Protein AF-A0A4S4KG76-F1 (afdb_monomer_lite)

Foldseek 3Di:
DDDDDPDDQPPVVVVQVVVCVVPVDDDDPPDDDPPVVVVPDDDDDDDDDDLCPDPPPDPSNPPPPPDDDDDDDDDDDDDDDDDDDDDDDDDDDDDDPDDDDPDDDDPPVLPPADAWDKAWDDDDPKIKIKTAALPDAPVQVVVWDWDDDQAWTWIDRPPHHTHIQGLVDDPVVNCVVQVDPDPPRRSNVVSPDGGHPPPPKDWDQPRVRRMIIIID

Organism: NCBI:txid98765

Structure (mmCIF, N/CA/C/O backbone):
data_AF-A0A4S4KG76-F1
#
_entry.id   AF-A0A4S4KG76-F1
#
loop_
_atom_site.group_PDB
_atom_site.id
_atom_site.type_symbol
_atom_site.label_atom_id
_atom_site.label_alt_id
_atom_site.label_comp_id
_atom_site.label_asym_id
_atom_site.label_entity_id
_atom_site.label_seq_id
_atom_site.pdbx_PDB_ins_code
_atom_site.Cartn_x
_atom_site.Cartn_y
_atom_site.Cartn_z
_atom_site.occupancy
_atom_site.B_iso_or_equiv
_atom_site.auth_seq_id
_atom_site.auth_comp_id
_atom_site.auth_asym_id
_atom_site.auth_atom_id
_atom_site.pdbx_PDB_model_num
ATOM 1 N N . MET A 1 1 ? 4.289 -66.398 12.075 1.00 34.94 1 MET A N 1
ATOM 2 C CA . MET A 1 1 ? 5.160 -65.377 12.697 1.00 34.94 1 MET A CA 1
ATOM 3 C C . MET A 1 1 ? 4.992 -64.076 11.922 1.00 34.94 1 MET A C 1
ATOM 5 O O . MET A 1 1 ? 5.292 -64.052 10.739 1.00 34.94 1 MET A O 1
ATOM 9 N N . LYS A 1 2 ? 4.430 -63.040 12.554 1.00 46.69 2 LYS A N 1
ATOM 10 C CA . LYS A 1 2 ? 4.456 -61.639 12.091 1.00 46.69 2 LYS A CA 1
ATOM 11 C C . LYS A 1 2 ? 5.395 -60.880 13.027 1.00 46.69 2 LYS A C 1
ATOM 13 O O . LYS A 1 2 ? 5.388 -61.197 14.218 1.00 46.69 2 LYS A O 1
ATOM 18 N N . PRO A 1 3 ? 6.114 -59.863 12.532 1.00 47.62 3 PRO A N 1
ATOM 19 C CA . PRO A 1 3 ? 6.040 -58.605 13.274 1.00 47.62 3 PRO A CA 1
ATOM 20 C C . PRO A 1 3 ? 6.079 -57.317 12.428 1.00 47.62 3 PRO A C 1
ATOM 22 O O . PRO A 1 3 ? 6.671 -57.256 11.357 1.00 47.62 3 PRO A O 1
ATOM 25 N N . ALA A 1 4 ? 5.482 -56.285 13.039 1.00 45.00 4 ALA A N 1
ATOM 26 C CA . ALA A 1 4 ? 5.803 -54.856 12.966 1.00 45.00 4 ALA A CA 1
ATOM 27 C C . ALA A 1 4 ? 5.463 -54.056 11.690 1.00 45.00 4 ALA A C 1
ATOM 29 O O . ALA A 1 4 ? 6.335 -53.637 10.938 1.00 45.00 4 ALA A O 1
ATOM 30 N N . SER A 1 5 ? 4.188 -53.687 11.554 1.00 48.91 5 SER A N 1
ATOM 31 C CA . SER A 1 5 ? 3.758 -52.519 10.767 1.00 48.91 5 SER A CA 1
ATOM 32 C C . SER A 1 5 ? 2.782 -51.658 11.578 1.00 48.91 5 SER A C 1
ATOM 34 O O . SER A 1 5 ? 1.629 -51.505 11.192 1.00 48.91 5 SER A O 1
ATOM 36 N N . CYS A 1 6 ? 3.195 -51.166 12.751 1.00 48.66 6 CYS A N 1
ATOM 37 C CA . CYS A 1 6 ? 2.291 -50.440 13.656 1.00 48.66 6 CYS A CA 1
ATOM 38 C C . CYS A 1 6 ? 2.968 -49.283 14.416 1.00 48.66 6 CYS A C 1
ATOM 40 O O . CYS A 1 6 ? 2.938 -49.319 15.635 1.00 48.66 6 CYS A O 1
ATOM 42 N N . LEU A 1 7 ? 3.585 -48.276 13.776 1.00 51.59 7 LEU A N 1
ATOM 43 C CA . LEU A 1 7 ? 3.999 -47.054 14.512 1.00 51.59 7 LEU A CA 1
ATOM 44 C C . LEU A 1 7 ? 3.943 -45.721 13.729 1.00 51.59 7 LEU A C 1
ATOM 46 O O . LEU A 1 7 ? 4.238 -44.685 14.313 1.00 51.59 7 LEU A O 1
ATOM 50 N N . SER A 1 8 ? 3.533 -45.671 12.455 1.00 54.75 8 SER A N 1
ATOM 51 C CA . SER A 1 8 ? 3.563 -44.412 11.678 1.00 54.75 8 SER A CA 1
ATOM 52 C C . SER A 1 8 ? 2.315 -43.523 11.785 1.00 54.75 8 SER A C 1
ATOM 54 O O . SER A 1 8 ? 2.342 -42.407 11.279 1.00 54.75 8 SER A O 1
ATOM 56 N N . ASN A 1 9 ? 1.228 -43.979 12.420 1.00 56.28 9 ASN A N 1
ATOM 57 C CA . ASN A 1 9 ? -0.077 -43.297 12.330 1.00 56.28 9 ASN A CA 1
ATOM 58 C C . ASN A 1 9 ? -0.498 -42.539 13.602 1.00 56.28 9 ASN A C 1
ATOM 60 O O . ASN A 1 9 ? -1.522 -41.863 13.609 1.00 56.28 9 ASN A O 1
ATOM 64 N N . THR A 1 10 ? 0.290 -42.591 14.677 1.00 65.81 10 THR A N 1
ATOM 65 C CA . THR A 1 10 ? -0.160 -42.126 16.000 1.00 65.81 10 THR A CA 1
ATOM 66 C C . THR A 1 10 ? -0.190 -40.602 16.148 1.00 65.81 10 THR A C 1
ATOM 68 O O . THR A 1 10 ? -1.050 -40.075 16.850 1.00 65.81 10 THR A O 1
ATOM 71 N N . PHE A 1 11 ? 0.709 -39.864 15.487 1.00 72.88 11 PHE A N 1
ATOM 72 C CA . PHE A 1 11 ? 0.806 -38.409 15.673 1.00 72.88 11 PHE A CA 1
ATOM 73 C C . PHE A 1 11 ? -0.356 -37.642 15.023 1.00 72.88 11 PHE 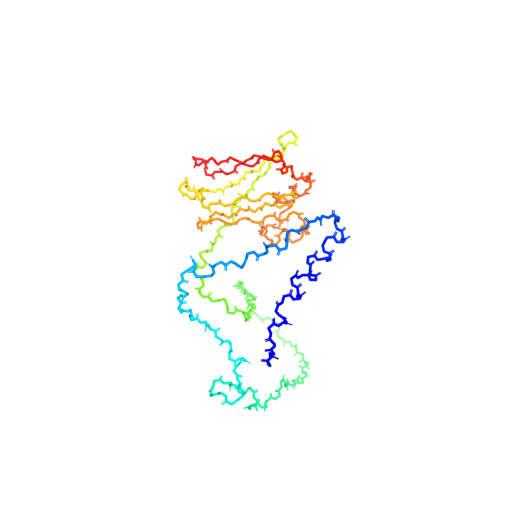A C 1
ATOM 75 O O . PHE A 1 11 ? -0.957 -36.779 15.663 1.00 72.88 11 PHE A O 1
ATOM 82 N N . SER A 1 12 ? -0.710 -37.973 13.777 1.00 76.94 12 SER A N 1
ATOM 83 C CA . SER A 1 12 ? -1.845 -37.360 13.074 1.00 76.94 12 SER A CA 1
ATOM 84 C C . SER A 1 12 ? -3.175 -37.668 13.761 1.00 76.94 12 SER A C 1
ATOM 86 O O . SER A 1 12 ? -4.030 -36.793 13.872 1.00 76.94 12 SER A O 1
ATOM 88 N N . GLU A 1 13 ? -3.335 -38.890 14.272 1.00 82.12 13 GLU A N 1
ATOM 89 C CA . GLU A 1 13 ? -4.540 -39.318 14.986 1.00 82.12 13 GLU A CA 1
ATOM 90 C C . GLU A 1 13 ? -4.712 -38.590 16.327 1.00 82.12 13 GLU A C 1
ATOM 92 O O . GLU A 1 13 ? -5.800 -38.085 16.611 1.00 82.12 13 GLU A O 1
ATOM 97 N N . LEU A 1 14 ? -3.638 -38.461 17.117 1.00 83.19 14 LEU A N 1
ATOM 98 C CA . LEU A 1 14 ? -3.669 -37.743 18.396 1.00 83.19 14 LEU A CA 1
ATOM 99 C C . LEU A 1 14 ? -3.934 -36.240 18.202 1.00 83.19 14 LEU A C 1
ATOM 101 O O . LEU A 1 14 ? -4.633 -35.618 19.003 1.00 83.19 14 LEU A O 1
ATOM 105 N N . GLY A 1 15 ? -3.385 -35.657 17.131 1.00 82.31 15 GLY A N 1
ATOM 106 C CA . GLY A 1 15 ? -3.624 -34.264 16.758 1.00 82.31 15 GLY A CA 1
ATOM 107 C C . GLY A 1 15 ? -5.090 -34.001 16.416 1.00 82.31 15 GLY A C 1
ATOM 108 O O . GLY A 1 15 ? -5.691 -33.089 16.982 1.00 82.31 15 GLY A O 1
ATOM 109 N N . LEU A 1 16 ? -5.686 -34.836 15.557 1.00 85.44 16 LEU A N 1
ATOM 110 C CA . LEU A 1 16 ? -7.107 -34.738 15.211 1.00 85.44 16 LEU A CA 1
ATOM 111 C C . LEU A 1 16 ? -7.991 -34.880 16.453 1.00 85.44 16 LEU A C 1
ATOM 113 O O . LEU A 1 16 ? -8.848 -34.035 16.682 1.00 85.44 16 LEU A O 1
ATOM 117 N N . GLN A 1 17 ? -7.726 -35.872 17.307 1.00 86.12 17 GLN A N 1
ATOM 118 C CA . GLN A 1 17 ? -8.509 -36.102 18.523 1.00 86.12 17 GLN A CA 1
ATOM 119 C C . GLN A 1 17 ? -8.508 -34.894 19.478 1.00 86.12 17 GLN A C 1
ATOM 121 O O . GLN A 1 17 ? -9.532 -34.595 20.093 1.00 86.12 17 GLN A O 1
ATOM 126 N N . ARG A 1 18 ? -7.385 -34.170 19.599 1.00 88.06 18 ARG A N 1
ATOM 127 C CA . ARG A 1 18 ? -7.327 -32.936 20.405 1.00 88.06 18 ARG A CA 1
ATOM 128 C C . ARG A 1 18 ? -8.203 -31.827 19.825 1.00 88.06 18 ARG A C 1
ATOM 130 O O . ARG A 1 18 ? -8.899 -31.163 20.586 1.00 88.06 18 ARG A O 1
ATOM 137 N N . ILE A 1 19 ? -8.190 -31.649 18.506 1.00 86.62 19 ILE A N 1
ATOM 138 C CA . ILE A 1 19 ? -8.998 -30.625 17.828 1.00 86.62 19 ILE A CA 1
ATOM 139 C C . ILE A 1 19 ? -10.491 -30.955 17.961 1.00 86.62 19 ILE A C 1
ATOM 141 O O . ILE A 1 19 ? -11.279 -30.077 18.307 1.00 86.62 19 ILE A O 1
ATOM 145 N N . GLU A 1 20 ? -10.879 -32.218 17.767 1.00 89.69 20 GLU A N 1
ATOM 146 C CA . GLU A 1 20 ? -12.269 -32.664 17.942 1.00 89.69 20 GLU A CA 1
ATOM 147 C C . GLU A 1 20 ? -12.771 -32.372 19.367 1.00 89.69 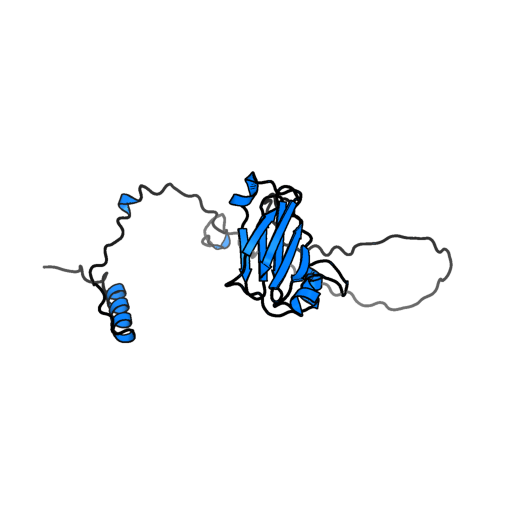20 GLU A C 1
ATOM 149 O O . GLU A 1 20 ? -13.862 -31.832 19.543 1.00 89.69 20 GLU A O 1
ATOM 154 N N . ALA A 1 21 ? -11.947 -32.650 20.385 1.00 87.00 21 ALA A N 1
ATOM 155 C CA . ALA A 1 21 ? -12.287 -32.393 21.784 1.00 87.00 21 ALA A CA 1
ATOM 156 C C . ALA A 1 21 ? -12.397 -30.895 22.125 1.00 87.00 21 ALA A C 1
ATOM 158 O O . ALA A 1 21 ? -13.235 -30.516 22.938 1.00 87.00 21 ALA A O 1
ATOM 159 N N . GLN A 1 22 ? -11.562 -30.040 21.525 1.00 90.25 22 GLN A N 1
ATOM 160 C CA . GLN A 1 22 ? -11.574 -28.597 21.794 1.00 90.25 22 GLN A CA 1
ATOM 161 C C . GLN A 1 22 ? -12.722 -27.868 21.093 1.00 90.25 22 GLN A C 1
ATOM 163 O O . GLN A 1 22 ? -13.300 -26.949 21.667 1.00 90.25 22 GLN A O 1
ATOM 168 N N . TYR A 1 23 ? -13.048 -28.267 19.862 1.00 89.69 23 TYR A N 1
ATOM 169 C CA . TYR A 1 23 ? -13.969 -27.521 19.001 1.00 89.69 23 TYR A CA 1
ATOM 170 C C . TYR A 1 23 ? -15.306 -28.233 18.766 1.00 89.69 23 TYR A C 1
ATOM 172 O O . TYR A 1 23 ? -16.164 -27.687 18.080 1.00 89.69 23 TYR A O 1
ATOM 180 N N . SER A 1 24 ? -15.512 -29.428 19.340 1.00 85.75 24 SER A N 1
ATOM 181 C CA . SER A 1 24 ? -16.728 -30.245 19.163 1.00 85.75 24 SER A CA 1
ATOM 182 C C . SER A 1 24 ? -17.083 -30.506 17.690 1.00 85.75 24 SER A C 1
ATOM 184 O O . SER A 1 24 ? -18.247 -30.673 17.331 1.00 85.75 24 SER A O 1
ATOM 186 N N . LEU A 1 25 ? -16.066 -30.531 16.826 1.00 84.81 25 LEU A N 1
ATOM 187 C CA . LEU A 1 25 ? -16.172 -30.821 15.398 1.00 84.81 25 LEU A CA 1
ATOM 188 C C . LEU A 1 25 ? -15.738 -32.266 15.161 1.00 84.81 25 LEU A C 1
ATOM 190 O O . LEU A 1 25 ? -14.734 -32.690 15.720 1.00 84.81 25 LEU A O 1
ATOM 194 N N . LEU A 1 26 ? -16.460 -33.013 14.325 1.00 84.50 26 LEU A N 1
ATOM 195 C CA . LEU A 1 26 ? -16.085 -34.377 13.942 1.00 84.50 26 LEU A CA 1
ATOM 196 C C . LEU A 1 26 ? -15.271 -34.318 12.646 1.00 84.50 26 LEU A C 1
ATOM 198 O O . LEU A 1 26 ? -15.785 -33.897 11.608 1.00 84.50 26 LEU A O 1
ATOM 202 N N . LEU A 1 27 ? -13.994 -34.699 12.707 1.00 82.50 27 LEU A N 1
ATOM 203 C CA . LEU A 1 27 ? -13.067 -34.586 11.585 1.00 82.50 27 LEU A CA 1
ATOM 204 C C . LEU A 1 27 ? -12.947 -35.919 10.840 1.00 82.50 27 LEU A C 1
ATOM 206 O O . LEU A 1 27 ? -12.959 -37.007 11.417 1.00 82.50 27 LEU A O 1
ATOM 210 N N . SER A 1 28 ? -12.811 -35.841 9.515 1.00 80.62 28 SER A N 1
ATOM 211 C CA . SER A 1 28 ? -12.576 -37.030 8.696 1.00 80.62 28 SER A CA 1
ATOM 212 C C . SER A 1 28 ? -11.198 -37.619 8.994 1.00 80.62 28 SER A C 1
ATOM 214 O O . SER A 1 28 ? -10.183 -36.925 8.936 1.00 80.62 28 SER A O 1
ATOM 216 N N . ARG A 1 29 ? -11.155 -38.930 9.253 1.00 77.56 29 ARG A N 1
ATOM 217 C CA . ARG A 1 29 ? -9.907 -39.688 9.453 1.00 77.56 29 ARG A CA 1
ATOM 218 C C . ARG A 1 29 ? -9.270 -40.142 8.137 1.00 77.56 29 ARG A C 1
ATOM 220 O O . ARG A 1 29 ? -8.206 -40.753 8.143 1.00 77.56 29 ARG A O 1
ATOM 227 N N . GLN A 1 30 ? -9.900 -39.840 7.002 1.00 77.00 30 GLN A N 1
ATOM 228 C CA . GLN A 1 30 ? -9.378 -40.159 5.679 1.00 77.00 30 GLN A CA 1
ATOM 229 C C . GLN A 1 30 ? -8.435 -39.045 5.207 1.00 77.00 30 GLN A C 1
ATOM 231 O O . GLN A 1 30 ? -8.775 -38.227 4.354 1.00 77.00 30 GLN A O 1
ATOM 236 N N . LEU A 1 31 ? -7.234 -39.005 5.788 1.00 71.62 31 LEU A N 1
ATOM 237 C CA . LEU A 1 31 ? -6.165 -38.125 5.328 1.00 71.62 31 LEU A CA 1
ATOM 238 C C . LEU A 1 31 ? -5.518 -38.744 4.086 1.00 71.62 31 LEU A C 1
ATOM 240 O O . LEU A 1 31 ? -4.774 -39.720 4.175 1.00 71.62 31 LEU A O 1
ATOM 244 N N . GLY A 1 32 ? -5.811 -38.190 2.911 1.00 75.25 32 GLY A N 1
ATOM 245 C CA . GLY A 1 32 ? -5.061 -38.526 1.706 1.00 75.25 32 GLY A CA 1
ATOM 246 C C . GLY A 1 32 ? -3.624 -38.037 1.856 1.00 75.25 32 GLY A C 1
ATOM 247 O O . GLY A 1 32 ? -3.398 -36.848 2.082 1.00 75.25 32 GLY A O 1
ATOM 248 N N . THR A 1 33 ? -2.639 -38.926 1.723 1.00 73.69 33 THR A N 1
ATOM 249 C CA . THR A 1 33 ? -1.262 -38.472 1.536 1.00 73.69 33 THR A CA 1
ATOM 250 C C . THR A 1 33 ? -1.199 -37.746 0.191 1.00 73.69 33 THR A C 1
ATOM 252 O O . THR A 1 33 ? -1.655 -38.290 -0.822 1.00 73.69 33 THR A O 1
ATOM 255 N N . PRO A 1 34 ? -0.699 -36.499 0.139 1.00 66.19 34 PRO A N 1
ATOM 256 C CA . PRO A 1 34 ? -0.578 -35.800 -1.127 1.00 66.19 34 PRO A CA 1
ATOM 257 C C . PRO A 1 34 ? 0.298 -36.637 -2.059 1.00 66.19 34 PRO A C 1
ATOM 259 O O . PRO A 1 34 ? 1.390 -37.067 -1.683 1.00 66.19 34 PRO A O 1
ATOM 262 N N . ASN A 1 35 ? -0.202 -36.888 -3.270 1.00 71.88 35 ASN A N 1
ATOM 263 C CA . ASN A 1 35 ? 0.496 -37.665 -4.283 1.00 71.88 35 ASN A CA 1
ATOM 264 C C . ASN A 1 35 ? 1.749 -36.900 -4.734 1.00 71.88 35 ASN A C 1
ATOM 266 O O . ASN A 1 35 ? 1.724 -36.122 -5.685 1.00 71.88 35 ASN A O 1
ATOM 270 N N . ILE A 1 36 ? 2.863 -37.099 -4.032 1.00 66.81 36 ILE A N 1
ATOM 271 C CA . ILE A 1 36 ? 4.135 -36.452 -4.363 1.00 66.81 36 ILE A CA 1
ATOM 272 C C . ILE A 1 36 ? 4.652 -36.905 -5.736 1.00 66.81 36 ILE A C 1
ATOM 274 O O . ILE A 1 36 ? 5.406 -36.186 -6.385 1.00 66.81 36 ILE A O 1
ATOM 278 N N . THR A 1 37 ? 4.182 -38.052 -6.236 1.00 65.38 37 THR A N 1
ATOM 279 C CA . THR A 1 37 ? 4.484 -38.559 -7.577 1.00 65.38 37 THR A CA 1
ATOM 280 C C . THR A 1 37 ? 3.830 -37.710 -8.673 1.00 65.38 37 THR A C 1
ATOM 282 O O . THR A 1 37 ? 4.419 -37.545 -9.739 1.00 65.38 37 THR A O 1
ATOM 285 N N . SER A 1 38 ? 2.672 -37.084 -8.415 1.00 72.31 38 SER A N 1
ATOM 286 C CA . SER A 1 38 ? 2.024 -36.170 -9.372 1.00 72.31 38 SER A CA 1
ATOM 287 C C . SER A 1 38 ? 2.688 -34.790 -9.444 1.00 72.31 38 SER A C 1
ATOM 289 O O . SER A 1 38 ? 2.284 -33.958 -10.253 1.00 72.31 38 SER A O 1
ATOM 291 N N . LYS A 1 39 ? 3.691 -34.520 -8.597 1.00 73.38 39 LYS A N 1
ATOM 292 C CA . LYS A 1 39 ? 4.455 -33.262 -8.585 1.00 73.38 39 LYS A CA 1
ATOM 293 C C . LYS A 1 39 ? 5.734 -33.319 -9.432 1.00 73.38 39 LYS A C 1
ATOM 295 O O . LYS A 1 39 ? 6.434 -32.315 -9.526 1.00 73.38 39 LYS A O 1
ATOM 300 N N . GLY A 1 40 ? 5.994 -34.449 -10.100 1.00 80.81 40 GLY A N 1
ATOM 301 C CA . GLY A 1 40 ? 7.152 -34.638 -10.977 1.00 80.81 40 GLY A CA 1
ATOM 302 C C . GLY A 1 40 ? 8.458 -34.888 -10.214 1.00 80.81 40 GLY A C 1
ATOM 303 O O . GLY A 1 40 ? 8.527 -34.763 -8.992 1.00 80.81 40 GLY A O 1
ATOM 304 N N . LYS A 1 41 ? 9.516 -35.281 -10.936 1.00 81.62 41 LYS A N 1
ATOM 305 C CA . LYS A 1 41 ? 10.845 -35.478 -10.337 1.00 81.62 41 LYS A CA 1
ATOM 306 C C . LYS A 1 41 ? 11.404 -34.123 -9.904 1.00 81.62 41 LYS A C 1
ATOM 308 O O . LYS A 1 41 ? 11.473 -33.199 -10.712 1.00 81.62 41 LYS A O 1
ATOM 313 N N . LEU A 1 42 ? 11.823 -34.011 -8.645 1.00 78.62 42 LEU A N 1
ATOM 314 C CA . LEU A 1 42 ? 12.519 -32.821 -8.165 1.00 78.62 42 LEU A CA 1
ATOM 315 C C . LEU A 1 42 ? 13.849 -32.679 -8.912 1.00 78.62 42 LEU A C 1
ATOM 317 O O . LEU A 1 42 ? 14.633 -33.625 -8.981 1.00 78.62 42 LEU A O 1
ATOM 321 N N . LEU A 1 43 ? 14.097 -31.496 -9.469 1.00 84.62 43 LEU A N 1
ATOM 322 C CA . LEU A 1 43 ? 15.391 -31.162 -10.055 1.00 84.62 43 LEU A CA 1
ATOM 323 C C . LEU A 1 43 ? 16.444 -31.039 -8.940 1.00 84.62 43 LEU A C 1
ATOM 325 O O . LEU A 1 43 ? 16.116 -30.530 -7.861 1.00 84.62 43 LEU A O 1
ATOM 329 N N . PRO A 1 44 ? 17.697 -31.468 -9.176 1.00 86.50 44 PRO A N 1
ATOM 330 C CA . PRO A 1 44 ? 18.775 -31.259 -8.219 1.00 86.50 44 PRO A CA 1
ATOM 331 C C . PRO A 1 44 ? 18.961 -29.755 -7.983 1.00 86.50 44 PRO A C 1
ATOM 333 O O . PRO A 1 44 ? 19.068 -28.974 -8.929 1.00 86.50 44 PRO A O 1
ATOM 336 N N . ARG A 1 45 ? 18.963 -29.343 -6.713 1.00 85.81 45 ARG A N 1
ATOM 337 C CA . ARG A 1 45 ? 19.204 -27.956 -6.299 1.00 85.81 45 ARG A CA 1
ATOM 338 C C . ARG A 1 45 ? 20.560 -27.880 -5.618 1.00 85.81 45 ARG A C 1
ATOM 340 O O . ARG A 1 45 ? 20.841 -28.682 -4.732 1.00 85.81 45 ARG A O 1
ATOM 347 N N . ASN A 1 46 ? 21.366 -26.902 -6.007 1.00 88.31 46 ASN A N 1
ATOM 348 C CA . ASN A 1 46 ? 22.595 -26.581 -5.293 1.00 88.31 46 ASN A CA 1
ATOM 349 C C . ASN A 1 46 ? 22.257 -25.657 -4.122 1.00 88.31 46 ASN A C 1
ATOM 351 O O . ASN A 1 46 ? 21.475 -24.718 -4.277 1.00 88.31 46 ASN A O 1
ATOM 355 N N . VAL A 1 47 ? 22.841 -25.928 -2.959 1.00 85.44 47 VAL A N 1
ATOM 356 C CA . VAL A 1 47 ? 22.682 -25.113 -1.752 1.00 85.44 47 VAL A CA 1
ATOM 357 C C . VAL A 1 47 ? 24.068 -24.705 -1.273 1.00 85.44 47 VAL A C 1
ATOM 359 O O . VAL A 1 47 ? 24.991 -25.516 -1.268 1.00 85.44 47 VAL A O 1
ATOM 362 N N . LEU A 1 48 ? 24.212 -23.441 -0.879 1.00 87.31 48 LEU A N 1
ATOM 363 C CA . LEU A 1 48 ? 25.411 -22.957 -0.206 1.00 87.31 48 LEU A CA 1
ATOM 364 C C . LEU A 1 48 ? 25.332 -23.370 1.264 1.00 87.31 48 LEU A C 1
ATOM 366 O O . LEU A 1 48 ? 24.466 -22.895 1.996 1.00 87.31 48 LEU A O 1
ATOM 370 N N . VAL A 1 49 ? 26.217 -24.274 1.681 1.00 83.38 49 VAL A N 1
ATOM 371 C CA . VAL A 1 49 ? 26.307 -24.730 3.072 1.00 83.38 49 VAL A CA 1
ATOM 372 C C . VAL A 1 49 ? 27.335 -23.865 3.808 1.00 83.38 49 VAL A C 1
ATOM 374 O O . VAL A 1 49 ? 28.490 -23.819 3.376 1.00 83.38 49 VAL A O 1
ATOM 377 N N . PRO A 1 50 ? 26.954 -23.175 4.899 1.00 88.06 50 PRO A N 1
ATOM 378 C CA . PRO A 1 50 ? 27.897 -22.443 5.739 1.00 88.06 50 PRO A CA 1
ATOM 379 C C . PRO A 1 50 ? 29.021 -23.343 6.272 1.00 88.06 50 PRO A C 1
ATOM 381 O O . PRO A 1 50 ? 28.762 -24.457 6.725 1.00 88.06 50 PRO A O 1
ATOM 384 N N . LEU A 1 51 ? 30.260 -22.835 6.276 1.00 81.88 51 LEU A N 1
ATOM 385 C CA . LEU A 1 51 ? 31.463 -23.588 6.674 1.00 81.88 51 LEU A CA 1
ATOM 386 C C . LEU A 1 51 ? 31.417 -24.120 8.123 1.00 81.88 51 LEU A C 1
ATOM 388 O O . LEU A 1 51 ? 32.013 -25.147 8.422 1.00 81.88 51 LEU A O 1
ATOM 392 N N . ALA A 1 52 ? 30.633 -23.483 8.996 1.00 80.88 52 ALA A N 1
ATOM 393 C CA . ALA A 1 52 ? 30.434 -23.904 10.386 1.00 80.88 52 ALA A CA 1
ATOM 394 C C . ALA A 1 52 ? 29.638 -25.215 10.553 1.00 80.88 52 ALA A C 1
ATOM 396 O O . ALA A 1 52 ? 29.605 -25.768 11.646 1.00 80.88 52 ALA A O 1
ATOM 397 N N . LEU A 1 53 ? 28.955 -25.694 9.505 1.00 81.31 53 LEU A N 1
ATOM 398 C CA . LEU A 1 53 ? 28.198 -26.954 9.547 1.00 81.31 53 LEU A CA 1
ATOM 399 C C . LEU A 1 53 ? 29.022 -28.162 9.091 1.00 81.31 53 LEU A C 1
ATOM 401 O O . LEU A 1 53 ? 28.522 -29.288 9.124 1.00 81.31 53 LEU A O 1
ATOM 405 N N . TYR A 1 54 ? 30.258 -27.946 8.638 1.00 83.38 54 TYR A N 1
ATOM 406 C CA . TYR A 1 54 ? 31.143 -29.045 8.288 1.00 83.38 54 TYR A CA 1
ATOM 407 C C . TYR A 1 54 ? 31.647 -29.723 9.569 1.00 83.38 54 TYR A C 1
ATOM 409 O O . TYR A 1 54 ? 31.910 -29.042 10.557 1.00 83.38 54 TYR A O 1
ATOM 417 N N . PRO A 1 55 ? 31.776 -31.059 9.591 1.00 85.38 55 PRO A N 1
ATOM 418 C CA . PRO A 1 55 ? 32.395 -31.737 10.721 1.00 85.38 55 PRO A CA 1
ATOM 419 C C . PRO A 1 55 ? 33.863 -31.313 10.842 1.00 85.38 55 PRO A C 1
ATOM 421 O O . PRO A 1 55 ? 34.500 -31.012 9.834 1.00 85.38 55 PRO A O 1
ATOM 424 N N . SER A 1 56 ? 34.407 -31.337 12.060 1.00 76.81 56 SER A N 1
ATOM 425 C CA . SER A 1 56 ? 35.780 -30.890 12.359 1.00 76.81 56 SER A CA 1
ATOM 426 C C . SER A 1 56 ? 36.862 -31.627 11.558 1.00 76.81 56 SER A C 1
ATOM 428 O O . SER A 1 56 ? 37.923 -31.079 11.302 1.00 76.81 56 SER A O 1
ATOM 430 N N . GLU A 1 57 ? 36.573 -32.844 11.096 1.00 79.31 57 GLU A N 1
ATOM 431 C CA . GLU A 1 57 ? 37.467 -33.653 10.255 1.00 79.31 57 GLU A CA 1
ATOM 432 C C . GLU A 1 57 ? 37.436 -33.257 8.761 1.00 79.31 57 GLU A C 1
ATOM 434 O O . GLU A 1 57 ? 38.127 -33.857 7.936 1.00 79.31 57 GLU A O 1
ATOM 439 N N . HIS A 1 58 ? 36.589 -32.301 8.360 1.00 75.00 58 HIS A N 1
ATOM 440 C CA . HIS A 1 58 ? 36.433 -31.919 6.960 1.00 75.00 58 HIS A CA 1
ATOM 441 C C . HIS A 1 58 ? 37.450 -30.836 6.566 1.00 75.00 58 HIS A C 1
ATOM 443 O O . HIS A 1 58 ? 37.516 -29.803 7.226 1.00 75.00 58 HIS A O 1
ATOM 449 N N . PRO A 1 59 ? 38.147 -30.957 5.420 1.00 76.25 59 PRO A N 1
ATOM 450 C CA . PRO A 1 59 ? 39.196 -30.018 4.988 1.00 76.25 59 PRO A CA 1
ATOM 451 C C . PRO A 1 59 ? 38.744 -28.567 4.718 1.00 76.25 59 PRO A C 1
ATOM 453 O O . PRO A 1 59 ? 39.564 -27.733 4.355 1.00 76.25 59 PRO A O 1
ATOM 456 N N . LEU A 1 60 ? 37.451 -28.261 4.867 1.00 69.69 60 LEU A N 1
ATOM 457 C CA . LEU A 1 60 ? 36.878 -26.913 4.719 1.00 69.69 60 LEU A CA 1
ATOM 458 C C . LEU A 1 60 ? 36.423 -26.311 6.061 1.00 69.69 60 LEU A C 1
ATOM 460 O O . LEU A 1 60 ? 35.924 -25.188 6.083 1.00 69.69 60 LEU A O 1
ATOM 464 N N . HIS A 1 61 ? 36.562 -27.048 7.167 1.00 71.38 61 HIS A N 1
ATOM 465 C CA . HIS A 1 61 ? 36.311 -26.534 8.506 1.00 71.38 61 HIS A CA 1
ATOM 466 C C . HIS A 1 61 ? 37.527 -25.699 8.925 1.00 71.38 61 HIS A C 1
ATOM 468 O O . HIS A 1 61 ? 38.570 -26.237 9.289 1.00 71.38 61 HIS A O 1
ATOM 474 N N . GLU A 1 62 ? 37.437 -24.373 8.799 1.00 65.44 62 GLU A N 1
ATOM 475 C CA . GLU A 1 62 ? 38.473 -23.491 9.336 1.00 65.44 62 GLU A CA 1
ATOM 476 C C . GLU A 1 62 ? 38.403 -23.506 10.866 1.00 65.44 62 GLU A C 1
ATOM 478 O O . GLU A 1 62 ? 37.555 -22.855 11.479 1.00 65.44 62 GLU A O 1
ATOM 483 N N . ASP A 1 63 ? 39.318 -24.242 11.492 1.00 58.78 63 ASP A N 1
ATOM 484 C CA . ASP A 1 63 ? 39.559 -24.154 12.925 1.00 58.78 63 ASP A CA 1
ATOM 485 C C . ASP A 1 63 ? 40.137 -22.768 13.247 1.00 58.78 63 ASP A C 1
ATOM 487 O O . ASP A 1 63 ? 41.340 -22.522 13.147 1.00 58.78 63 ASP A O 1
ATOM 491 N N . THR A 1 64 ? 39.289 -21.834 13.679 1.00 58.44 64 THR A N 1
ATOM 492 C CA . THR A 1 64 ? 39.683 -20.485 14.125 1.00 58.44 64 THR A CA 1
ATOM 493 C C . THR A 1 64 ? 40.428 -20.490 15.472 1.00 58.44 64 THR A C 1
ATOM 495 O O . THR A 1 64 ? 40.221 -19.615 16.310 1.00 58.44 64 THR A O 1
ATOM 498 N N . ASN A 1 65 ? 41.289 -21.478 15.723 1.00 57.97 65 ASN A N 1
ATOM 499 C CA . ASN A 1 65 ? 41.966 -21.699 17.002 1.00 57.97 65 ASN A CA 1
ATOM 500 C C . ASN A 1 65 ? 43.494 -21.704 16.891 1.00 57.97 65 ASN A C 1
ATOM 502 O O . ASN A 1 65 ? 44.174 -22.383 17.658 1.00 57.97 65 ASN A O 1
ATOM 506 N N . ASN A 1 66 ? 44.072 -20.915 15.981 1.00 57.31 66 ASN A N 1
ATOM 507 C CA . ASN A 1 66 ? 45.518 -20.719 16.000 1.00 57.31 66 ASN A CA 1
ATOM 508 C C . ASN A 1 66 ? 45.973 -19.315 15.592 1.00 57.31 66 ASN A C 1
ATOM 510 O O . ASN A 1 66 ? 46.693 -19.157 14.622 1.00 57.31 66 ASN A O 1
ATOM 514 N N . THR A 1 67 ? 45.591 -18.301 16.372 1.00 51.91 67 THR A N 1
ATOM 515 C CA . THR A 1 67 ? 46.439 -17.120 16.633 1.00 51.91 67 THR A CA 1
ATOM 516 C C . THR A 1 67 ? 45.919 -16.388 17.870 1.00 51.91 67 THR A C 1
ATOM 518 O O . THR A 1 67 ? 45.047 -15.527 17.782 1.00 51.91 67 THR A O 1
ATOM 521 N N . LYS A 1 68 ? 46.468 -16.710 19.046 1.00 55.97 68 LYS A N 1
ATOM 522 C CA . LYS A 1 68 ? 46.325 -15.869 20.240 1.00 55.97 68 LYS A CA 1
ATOM 523 C C . LYS A 1 68 ? 47.212 -14.633 20.066 1.00 55.97 68 LYS A C 1
ATOM 525 O O . LYS A 1 68 ? 48.430 -14.735 20.178 1.00 55.97 68 LYS A O 1
ATOM 530 N N . LYS A 1 69 ? 46.607 -13.473 19.815 1.00 56.66 69 LYS A N 1
ATOM 531 C CA . LYS A 1 69 ? 47.192 -12.160 20.131 1.00 56.66 69 LYS A CA 1
ATOM 532 C C . LYS A 1 69 ? 46.141 -11.377 20.935 1.00 56.66 69 LYS A C 1
ATOM 534 O O . LYS A 1 69 ? 45.005 -11.306 20.471 1.00 56.66 69 LYS A O 1
ATOM 539 N N . PRO A 1 70 ? 46.452 -10.895 22.152 1.00 49.50 70 PRO A N 1
ATOM 540 C CA . PRO A 1 70 ? 45.476 -10.229 23.012 1.00 49.50 70 PRO A CA 1
ATOM 541 C C . PRO A 1 70 ? 45.043 -8.857 22.465 1.00 49.50 70 PRO A C 1
ATOM 543 O O . PRO A 1 70 ? 45.757 -8.219 21.700 1.00 49.50 70 PRO A O 1
ATOM 546 N N . LEU A 1 71 ? 43.840 -8.452 22.877 1.00 54.38 71 LEU A N 1
ATOM 547 C CA . LEU A 1 71 ? 42.958 -7.437 22.285 1.00 54.38 71 LEU A CA 1
ATOM 548 C C . LEU A 1 71 ? 43.104 -6.015 22.886 1.00 54.38 71 LEU A C 1
ATOM 550 O O . LEU A 1 71 ? 42.303 -5.148 22.558 1.00 54.38 71 LEU A O 1
ATOM 554 N N . VAL A 1 72 ? 44.085 -5.734 23.756 1.00 47.62 72 VAL A N 1
ATOM 555 C CA . VAL A 1 72 ? 44.234 -4.411 24.407 1.00 47.62 72 VAL A CA 1
ATOM 556 C C . VAL A 1 72 ? 45.709 -4.022 24.558 1.00 47.62 72 VAL A C 1
ATOM 558 O O . VAL A 1 72 ? 46.492 -4.796 25.103 1.00 47.62 72 VAL A O 1
ATOM 561 N N . GLU A 1 73 ? 46.059 -2.812 24.113 1.00 54.09 73 GLU A N 1
ATOM 562 C CA . GLU A 1 73 ? 47.297 -2.094 24.447 1.00 54.09 73 GLU A CA 1
ATOM 563 C C . GLU A 1 73 ? 46.897 -0.750 25.079 1.00 54.09 73 GLU A C 1
ATOM 565 O O . GLU A 1 73 ? 46.147 0.028 24.487 1.00 54.09 73 GLU A O 1
ATOM 570 N N . GLU A 1 74 ? 47.323 -0.525 26.321 1.00 53.25 74 GLU A N 1
ATOM 571 C CA . GLU A 1 74 ? 46.961 0.623 27.157 1.00 53.25 74 GLU A CA 1
ATOM 572 C C . GLU A 1 74 ? 48.062 1.696 27.037 1.00 53.25 74 GLU A C 1
ATOM 574 O O . GLU A 1 74 ? 49.233 1.409 27.284 1.00 53.25 74 GLU A O 1
ATOM 579 N N . LEU A 1 75 ? 47.713 2.919 26.614 1.00 52.44 75 LEU A N 1
ATOM 580 C CA . LEU A 1 75 ? 48.650 4.047 26.498 1.00 52.44 75 LEU A CA 1
ATOM 581 C C . LEU A 1 75 ? 48.405 5.074 27.619 1.00 52.44 75 LEU A C 1
ATOM 583 O O . LEU A 1 75 ? 47.309 5.614 27.754 1.00 52.44 75 LEU A O 1
ATOM 587 N N . GLU A 1 76 ? 49.456 5.346 28.395 1.00 50.25 76 GLU A N 1
ATOM 588 C CA . GLU A 1 76 ? 49.525 6.303 29.515 1.00 50.25 76 GLU A CA 1
ATOM 589 C C . GLU A 1 76 ? 49.231 7.772 29.108 1.00 50.25 76 GLU A C 1
ATOM 591 O O . GLU A 1 76 ? 49.625 8.206 28.018 1.00 50.25 76 GLU A O 1
ATOM 596 N N . PRO A 1 77 ? 48.619 8.599 29.986 1.00 46.50 77 PRO A N 1
ATOM 597 C CA . PRO A 1 77 ? 48.232 9.969 29.660 1.00 46.50 77 PRO A CA 1
ATOM 598 C C . PRO A 1 77 ? 49.362 10.978 29.938 1.00 46.50 77 PRO A C 1
ATOM 600 O O . PRO A 1 77 ? 49.882 11.075 31.049 1.00 46.50 77 PRO A O 1
ATOM 603 N N . ARG A 1 78 ? 49.694 11.831 28.958 1.00 39.53 78 ARG A N 1
ATOM 604 C CA . ARG A 1 78 ? 50.523 13.033 29.176 1.00 39.53 78 ARG A CA 1
ATOM 605 C C . ARG A 1 78 ? 49.746 14.316 28.901 1.00 39.53 78 ARG A C 1
ATOM 607 O O . ARG A 1 78 ? 49.746 14.864 27.807 1.00 39.53 78 ARG A O 1
ATOM 614 N N . THR A 1 79 ? 49.146 14.833 29.965 1.00 39.66 79 THR A N 1
ATOM 615 C CA . THR A 1 79 ? 48.935 16.266 30.194 1.00 39.66 79 THR A CA 1
ATOM 616 C C . THR A 1 79 ? 50.273 17.011 30.244 1.00 39.66 79 THR A C 1
ATOM 618 O O . THR A 1 79 ? 51.122 16.632 31.054 1.0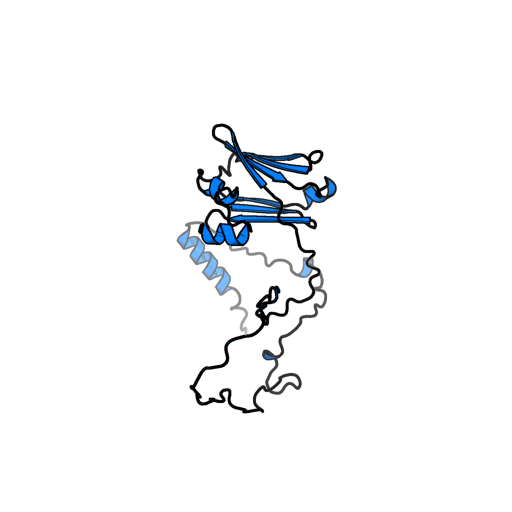0 39.66 79 THR A O 1
ATOM 621 N N . LYS A 1 80 ? 50.417 18.103 29.471 1.00 39.03 80 LYS A N 1
ATOM 622 C CA . LYS A 1 80 ? 50.701 19.476 29.963 1.00 39.03 80 LYS A CA 1
ATOM 623 C C . LYS A 1 80 ? 51.035 20.473 28.828 1.00 39.03 80 LYS A C 1
ATOM 625 O O . LYS A 1 80 ? 51.999 20.254 28.110 1.00 39.03 80 LYS A O 1
ATOM 630 N N . LEU A 1 81 ? 50.273 21.585 28.833 1.00 42.44 81 LEU A N 1
ATOM 631 C CA . LEU A 1 81 ? 50.629 22.989 28.499 1.00 42.44 81 LEU A CA 1
ATOM 632 C C . LEU A 1 81 ? 50.889 23.291 27.000 1.00 42.44 81 LEU A C 1
ATOM 634 O O . LEU A 1 81 ? 51.852 22.795 26.438 1.00 42.44 81 LEU A O 1
ATOM 638 N N . VAL A 1 82 ? 49.992 23.957 26.243 1.00 42.06 82 VAL A N 1
ATOM 639 C CA . VAL A 1 82 ? 49.649 25.412 26.250 1.00 42.06 82 VAL A CA 1
ATOM 640 C C . VAL A 1 82 ? 50.950 26.228 26.316 1.00 42.06 82 VAL A C 1
ATOM 642 O O . VAL A 1 82 ? 51.630 26.167 27.327 1.00 42.06 82 VAL A O 1
ATOM 645 N N . GLU A 1 83 ? 51.446 26.854 25.250 1.00 42.19 83 GLU A N 1
ATOM 646 C CA . GLU A 1 83 ? 50.974 28.095 24.624 1.00 42.19 83 GLU A CA 1
ATOM 647 C C . GLU A 1 83 ? 51.680 28.250 23.263 1.00 42.19 83 GLU A C 1
ATOM 649 O O . GLU A 1 83 ? 52.890 28.090 23.201 1.00 42.19 83 GLU A O 1
ATOM 654 N N . ASP A 1 84 ? 50.943 28.568 22.197 1.00 35.62 84 ASP A N 1
ATOM 655 C CA . ASP A 1 84 ? 51.412 29.482 21.143 1.00 35.62 84 ASP A CA 1
ATOM 656 C C . ASP A 1 84 ? 50.205 29.866 20.281 1.00 35.62 84 ASP A C 1
ATOM 658 O O . ASP A 1 84 ? 49.795 29.194 19.331 1.00 35.62 84 ASP A O 1
ATOM 662 N N . ILE A 1 85 ? 49.554 30.944 20.710 1.00 45.25 85 ILE A N 1
ATOM 663 C CA . ILE A 1 85 ? 48.479 31.603 19.979 1.00 45.25 85 ILE A CA 1
ATOM 664 C C . ILE A 1 85 ? 49.119 32.514 18.930 1.00 45.25 85 ILE A C 1
ATOM 666 O O . ILE A 1 85 ? 50.084 33.217 19.205 1.00 45.25 85 ILE A O 1
ATOM 670 N N . SER A 1 86 ? 48.454 32.585 17.777 1.00 39.59 86 SER A N 1
ATOM 671 C CA . SER A 1 86 ? 48.629 33.573 16.711 1.00 39.59 86 SER A CA 1
ATOM 672 C C . SER A 1 86 ? 49.572 33.142 15.592 1.00 39.59 86 SER A C 1
ATOM 674 O O . SER A 1 86 ? 50.749 33.476 15.560 1.00 39.59 86 SER A O 1
ATOM 676 N N . ASN A 1 87 ? 49.004 32.526 14.555 1.00 36.75 87 ASN A N 1
ATOM 677 C CA . ASN A 1 87 ? 48.693 33.307 13.359 1.00 36.75 87 ASN A CA 1
ATOM 678 C C . ASN A 1 87 ? 47.860 32.499 12.353 1.00 36.75 87 ASN A C 1
ATOM 680 O O . ASN A 1 87 ? 48.214 31.392 11.966 1.00 36.75 87 ASN A O 1
ATOM 684 N N . LYS A 1 88 ? 46.829 33.181 11.835 1.00 35.28 88 LYS A N 1
ATOM 685 C CA . LYS A 1 88 ? 46.144 32.959 10.550 1.00 35.28 88 LYS A CA 1
ATOM 686 C C . LYS A 1 88 ? 44.880 32.083 10.542 1.00 35.28 88 LYS A C 1
ATOM 688 O O . LYS A 1 88 ? 44.880 30.908 10.197 1.00 35.28 88 LYS A O 1
ATOM 693 N N . LEU A 1 89 ? 43.759 32.773 10.759 1.00 45.31 89 LEU A N 1
ATOM 694 C CA . LEU A 1 89 ? 42.461 32.475 10.151 1.00 45.31 89 LEU A CA 1
ATOM 695 C C . LEU A 1 89 ? 42.587 32.301 8.620 1.00 45.31 89 LEU A C 1
ATOM 697 O O . LEU A 1 89 ? 42.997 33.228 7.918 1.00 45.31 89 LEU A O 1
ATOM 701 N N . LYS A 1 90 ? 42.181 31.132 8.114 1.00 32.97 90 LYS A N 1
ATOM 702 C CA . LYS A 1 90 ? 41.599 30.891 6.776 1.00 32.97 90 LYS A CA 1
ATOM 703 C C . LYS A 1 90 ? 40.919 29.511 6.833 1.00 32.97 90 LYS A C 1
ATOM 705 O O . LYS A 1 90 ? 41.591 28.528 7.089 1.00 32.97 90 LYS A O 1
ATOM 710 N N . LEU A 1 91 ? 39.589 29.465 6.921 1.00 34.50 91 LEU A N 1
ATOM 711 C CA . LEU A 1 91 ? 38.649 29.325 5.796 1.00 34.50 91 LEU A CA 1
ATOM 712 C C . LEU A 1 91 ? 38.427 27.844 5.424 1.00 34.50 91 LEU A C 1
ATOM 714 O O . LEU A 1 91 ? 39.281 27.256 4.782 1.00 34.50 91 LEU A O 1
ATOM 718 N N . VAL A 1 92 ? 37.254 27.336 5.840 1.00 36.69 92 VAL A N 1
ATOM 719 C CA . VAL A 1 92 ? 36.403 26.300 5.209 1.00 36.69 92 VAL A CA 1
ATOM 720 C C . VAL A 1 92 ? 37.057 24.950 4.886 1.00 36.69 92 VAL A C 1
ATOM 722 O O . VAL A 1 92 ? 37.808 24.869 3.929 1.00 36.69 92 VAL A O 1
ATOM 725 N N . GLU A 1 93 ? 36.650 23.880 5.582 1.00 37.38 93 GLU A N 1
ATOM 726 C CA . GLU A 1 93 ? 36.027 22.719 4.920 1.00 37.38 93 GLU A CA 1
ATOM 727 C C . GLU A 1 93 ? 35.395 21.736 5.918 1.00 37.38 93 GLU A C 1
ATOM 729 O O . GLU A 1 93 ? 35.928 21.407 6.976 1.00 37.38 93 GLU A O 1
ATOM 734 N N . GLU A 1 94 ? 34.203 21.322 5.524 1.00 45.50 94 GLU A N 1
ATOM 735 C CA . GLU A 1 94 ? 33.352 20.245 5.997 1.00 45.50 94 GLU A CA 1
ATOM 736 C C . GLU A 1 94 ? 34.112 18.905 5.997 1.00 45.50 94 GLU A C 1
ATOM 738 O O . GLU A 1 94 ? 34.685 18.513 4.984 1.00 45.50 94 GLU A O 1
ATOM 743 N N . VAL A 1 95 ? 34.131 18.181 7.123 1.00 34.94 95 VAL A N 1
ATOM 744 C CA . VAL A 1 95 ? 34.640 16.799 7.159 1.00 34.94 95 VAL A CA 1
ATOM 745 C C . VAL A 1 95 ? 33.586 15.896 7.782 1.00 34.94 95 VAL A C 1
ATOM 747 O O . VAL A 1 95 ? 33.419 15.822 9.000 1.00 34.94 95 VAL A O 1
ATOM 750 N N . GLU A 1 96 ? 32.877 15.209 6.888 1.00 41.16 96 GLU A N 1
ATOM 751 C CA . GLU A 1 96 ? 32.021 14.056 7.140 1.00 41.16 96 GLU A CA 1
ATOM 752 C C . GLU A 1 96 ? 32.729 13.014 8.025 1.00 41.16 96 GLU A C 1
ATOM 754 O O . GLU A 1 96 ? 33.694 12.361 7.617 1.00 41.16 96 GLU A O 1
ATOM 759 N N . THR A 1 97 ? 32.202 12.759 9.221 1.00 34.44 97 THR A N 1
ATOM 760 C CA . THR A 1 97 ? 32.566 11.576 10.009 1.00 34.44 97 THR A CA 1
ATOM 761 C C . THR A 1 97 ? 31.769 10.369 9.519 1.00 34.44 97 THR A C 1
ATOM 763 O O . THR A 1 97 ? 30.732 9.985 10.053 1.00 34.44 97 THR A O 1
ATOM 766 N N . LYS A 1 98 ? 32.274 9.735 8.458 1.00 39.41 98 LYS A N 1
ATOM 767 C CA . LYS A 1 98 ? 31.750 8.472 7.927 1.00 39.41 98 LYS A CA 1
ATOM 768 C C . LYS A 1 98 ? 32.225 7.309 8.806 1.00 39.41 98 LYS A C 1
ATOM 770 O O . LYS A 1 98 ? 33.314 6.770 8.603 1.00 39.41 98 LYS A O 1
ATOM 775 N N . SER A 1 99 ? 31.421 6.901 9.786 1.00 49.09 99 SER A N 1
ATOM 776 C CA . SER A 1 99 ? 31.641 5.642 10.503 1.00 49.09 99 SER A CA 1
ATOM 777 C C . SER A 1 99 ? 31.340 4.465 9.563 1.00 49.09 99 SER A C 1
ATOM 779 O O . SER A 1 99 ? 30.223 4.258 9.092 1.00 49.09 99 SER A O 1
ATOM 781 N N . LYS A 1 100 ? 32.382 3.701 9.218 1.00 42.66 100 LYS A N 1
ATOM 782 C CA . LYS A 1 100 ? 32.276 2.494 8.389 1.00 42.66 100 LYS A CA 1
ATOM 783 C C . LYS A 1 100 ? 31.673 1.358 9.221 1.00 42.66 100 LYS A C 1
ATOM 785 O O . LYS A 1 100 ? 32.383 0.695 9.969 1.00 42.66 100 LYS A O 1
ATOM 790 N N . GLY A 1 101 ? 30.371 1.125 9.071 1.00 46.34 101 GLY A N 1
ATOM 791 C CA . GLY A 1 101 ? 29.718 -0.108 9.510 1.00 46.34 101 GLY A CA 1
ATOM 792 C C . GLY A 1 101 ? 30.147 -1.298 8.643 1.00 46.34 101 GLY A C 1
ATOM 793 O O . GLY A 1 101 ? 30.067 -1.247 7.416 1.00 46.34 101 GLY A O 1
ATOM 794 N N . ILE A 1 102 ? 30.613 -2.372 9.283 1.00 57.53 102 ILE A N 1
ATOM 795 C CA . ILE A 1 102 ? 31.027 -3.642 8.663 1.00 57.53 102 ILE A CA 1
ATOM 796 C C . ILE A 1 102 ? 29.782 -4.517 8.451 1.00 57.53 102 ILE A C 1
ATOM 798 O O . ILE A 1 102 ? 29.570 -5.511 9.134 1.00 57.53 102 ILE A O 1
ATOM 802 N N . LEU A 1 103 ? 28.928 -4.145 7.499 1.00 50.84 103 LEU A N 1
ATOM 803 C CA . LEU A 1 103 ? 27.929 -5.055 6.938 1.00 50.84 103 LEU A CA 1
ATOM 804 C C . LEU A 1 103 ? 28.089 -5.032 5.419 1.00 50.84 103 LEU A C 1
ATOM 806 O O . LEU A 1 103 ? 27.708 -4.077 4.748 1.00 50.84 103 LEU A O 1
ATOM 810 N N . LYS A 1 104 ? 28.716 -6.085 4.883 1.00 47.12 104 LYS A N 1
ATOM 811 C CA . LYS A 1 104 ? 28.788 -6.356 3.443 1.00 47.12 104 LYS A CA 1
ATOM 812 C C . LYS A 1 104 ? 27.365 -6.603 2.936 1.00 47.12 104 LYS A C 1
ATOM 814 O O . LYS A 1 104 ? 26.855 -7.714 3.047 1.00 47.12 104 LYS A O 1
ATOM 819 N N . SER A 1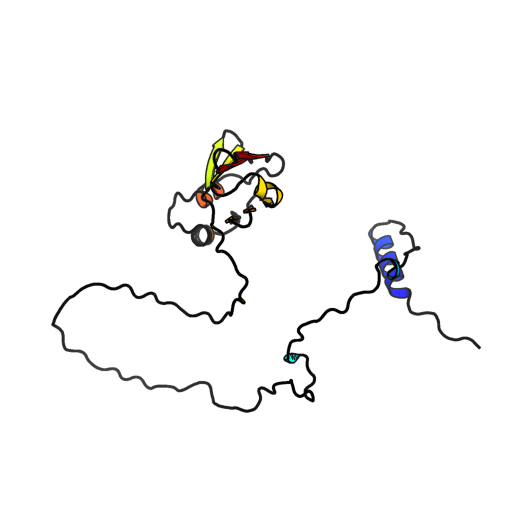 105 ? 26.732 -5.584 2.363 1.00 47.06 105 SER A N 1
ATOM 820 C CA . SER A 1 105 ? 25.634 -5.791 1.426 1.00 47.06 105 SER A CA 1
ATOM 821 C C . SER A 1 105 ? 26.216 -6.448 0.173 1.00 47.06 105 SER A C 1
ATOM 823 O O . SER A 1 105 ? 27.139 -5.928 -0.456 1.00 47.06 105 SER A O 1
ATOM 825 N N . GLY A 1 106 ? 25.733 -7.647 -0.157 1.00 40.06 106 GLY A N 1
ATOM 826 C CA . GLY A 1 106 ? 26.020 -8.262 -1.451 1.00 40.06 106 GLY A CA 1
ATOM 827 C C . GLY A 1 106 ? 25.535 -7.359 -2.594 1.00 40.06 106 GLY A C 1
ATOM 828 O O . GLY A 1 106 ? 24.680 -6.498 -2.368 1.00 40.06 106 GLY A O 1
ATOM 829 N N . PRO A 1 107 ? 26.039 -7.538 -3.826 1.00 44.03 107 PRO A N 1
ATOM 830 C CA . PRO A 1 107 ? 25.592 -6.765 -4.969 1.00 44.03 107 PRO A CA 1
ATOM 831 C C . PRO A 1 107 ? 24.236 -7.313 -5.422 1.00 44.03 107 PRO A C 1
ATOM 833 O O . PRO A 1 107 ? 24.123 -8.004 -6.428 1.00 44.03 107 PRO A O 1
ATOM 836 N N . VAL A 1 108 ? 23.183 -7.016 -4.668 1.00 40.94 108 VAL A N 1
ATOM 837 C CA . VAL A 1 108 ? 21.887 -6.811 -5.304 1.00 40.94 108 VAL A CA 1
ATOM 838 C C . VAL A 1 108 ? 22.043 -5.466 -5.987 1.00 40.94 108 VAL A C 1
ATOM 840 O O . VAL A 1 108 ? 22.469 -4.498 -5.358 1.00 40.94 108 VAL A O 1
ATOM 843 N N . THR A 1 109 ? 21.786 -5.394 -7.288 1.00 45.75 109 THR A N 1
ATOM 844 C CA . THR A 1 109 ? 21.648 -4.118 -7.987 1.00 45.75 109 THR A CA 1
ATOM 845 C C . THR A 1 109 ? 20.391 -3.439 -7.448 1.00 45.75 109 THR A C 1
ATOM 847 O O . THR A 1 109 ? 19.347 -3.416 -8.090 1.00 45.75 109 THR A O 1
ATOM 850 N N . THR A 1 110 ? 20.463 -2.941 -6.216 1.00 53.50 110 THR A N 1
ATOM 851 C CA . THR A 1 110 ? 19.447 -2.115 -5.590 1.00 53.50 110 THR A CA 1
ATOM 852 C C . THR A 1 110 ? 19.567 -0.778 -6.293 1.00 53.50 110 THR A C 1
ATOM 854 O O . THR A 1 110 ? 20.313 0.108 -5.877 1.00 53.50 110 THR A O 1
ATOM 857 N N . GLN A 1 111 ? 18.897 -0.655 -7.439 1.00 57.81 111 GLN A N 1
ATOM 858 C CA . GLN A 1 111 ? 18.566 0.660 -7.960 1.00 57.81 111 GLN A CA 1
ATOM 859 C C . GLN A 1 111 ? 17.926 1.407 -6.789 1.00 57.81 111 GLN A C 1
ATOM 861 O O . GLN A 1 111 ? 16.971 0.913 -6.187 1.00 57.81 111 GLN A O 1
ATOM 866 N N . LYS A 1 112 ? 18.558 2.506 -6.369 1.00 67.56 112 LYS A N 1
ATOM 867 C CA . LYS A 1 112 ? 18.131 3.314 -5.228 1.00 67.56 112 LYS A CA 1
ATOM 868 C C . LYS A 1 112 ? 16.727 3.831 -5.548 1.00 67.56 112 LYS A C 1
ATOM 870 O O . LYS A 1 112 ? 16.603 4.798 -6.294 1.00 67.56 112 LYS A O 1
ATOM 875 N N . LYS A 1 113 ? 15.698 3.133 -5.056 1.00 77.94 113 LYS A N 1
ATOM 876 C CA . LYS A 1 113 ? 14.294 3.512 -5.231 1.00 77.94 113 LYS A CA 1
ATOM 877 C C . LYS A 1 113 ? 14.105 4.901 -4.627 1.00 77.94 113 LYS A C 1
ATOM 879 O O . LYS A 1 113 ? 14.640 5.199 -3.557 1.00 77.94 113 LYS A O 1
ATOM 884 N N . GLU A 1 114 ? 13.404 5.764 -5.341 1.00 85.19 114 GLU A N 1
ATOM 885 C CA . GLU A 1 114 ? 13.117 7.112 -4.873 1.00 85.19 114 GLU A CA 1
ATOM 886 C C . GLU A 1 114 ? 11.943 7.065 -3.893 1.00 85.19 114 GLU A C 1
ATOM 888 O O . GLU A 1 114 ? 10.972 6.337 -4.103 1.00 85.19 114 GLU A O 1
ATOM 893 N N . CYS A 1 115 ? 12.018 7.849 -2.820 1.00 83.94 115 CYS A N 1
ATOM 894 C CA . CYS A 1 115 ? 10.871 8.102 -1.962 1.00 83.94 115 CYS A CA 1
ATOM 895 C C . CYS A 1 115 ? 10.001 9.181 -2.633 1.00 83.94 115 CYS A C 1
ATOM 897 O O . CYS A 1 115 ? 10.458 10.319 -2.795 1.00 83.94 115 CYS A O 1
ATOM 899 N N . PRO A 1 116 ? 8.780 8.849 -3.092 1.00 88.12 116 PRO A N 1
ATOM 900 C CA . PRO A 1 116 ? 7.905 9.836 -3.702 1.00 88.12 116 PRO A CA 1
ATOM 901 C C . PRO A 1 116 ? 7.484 10.867 -2.654 1.00 88.12 116 PRO A C 1
ATOM 903 O O . PRO A 1 116 ? 7.250 10.542 -1.489 1.00 88.12 116 PRO A O 1
ATOM 906 N N . LYS A 1 117 ? 7.376 12.126 -3.078 1.00 89.19 117 LYS A N 1
ATOM 907 C CA . LYS A 1 117 ? 6.768 13.161 -2.241 1.00 89.19 117 LYS A CA 1
ATOM 908 C C . LYS A 1 117 ? 5.268 12.916 -2.192 1.00 89.19 117 LYS A C 1
ATOM 910 O O . LYS A 1 117 ? 4.669 12.592 -3.218 1.00 89.19 117 LYS A O 1
ATOM 915 N N . PHE A 1 118 ? 4.675 13.096 -1.024 1.00 91.94 118 PHE A N 1
ATOM 916 C CA . PHE A 1 118 ? 3.233 13.040 -0.868 1.00 91.94 118 PHE A CA 1
ATOM 917 C C . PHE A 1 118 ? 2.746 14.245 -0.081 1.00 91.94 118 PHE A C 1
ATOM 919 O O . PHE A 1 118 ? 3.461 14.795 0.755 1.00 91.94 118 PHE A O 1
ATOM 926 N N . GLU A 1 119 ? 1.518 14.630 -0.357 1.00 92.38 119 GLU A N 1
ATOM 927 C CA . GLU A 1 119 ? 0.792 15.680 0.333 1.00 92.38 119 GLU A CA 1
ATOM 928 C C . GLU A 1 119 ? -0.559 15.113 0.748 1.00 92.38 119 GLU A C 1
ATOM 930 O O . GLU A 1 119 ? -1.017 14.107 0.203 1.00 92.38 119 GLU A O 1
ATOM 935 N N . TRP A 1 120 ? -1.208 15.720 1.731 1.00 92.75 120 TRP A N 1
ATOM 936 C CA . TRP A 1 120 ? -2.540 15.295 2.130 1.00 92.75 120 TRP A CA 1
ATOM 937 C C . TRP A 1 120 ? -3.406 16.501 2.462 1.00 92.75 120 TRP A C 1
ATOM 939 O O . TRP A 1 120 ? -2.918 17.547 2.890 1.00 92.75 120 TRP A O 1
ATOM 949 N N . VAL A 1 121 ? -4.706 16.345 2.250 1.00 93.06 121 VAL A N 1
ATOM 950 C CA . VAL A 1 121 ? -5.726 17.351 2.524 1.00 93.06 121 VAL A CA 1
ATOM 951 C C . VAL A 1 121 ? -6.921 16.651 3.154 1.00 93.06 121 VAL A C 1
ATOM 953 O O . VAL A 1 121 ? -7.289 15.547 2.760 1.00 93.06 121 VAL A O 1
ATOM 956 N N . LYS A 1 122 ? -7.546 17.290 4.142 1.00 92.00 122 LYS A N 1
ATOM 957 C CA . LYS A 1 122 ? -8.818 16.820 4.690 1.00 92.00 122 LYS A CA 1
ATOM 958 C C . LYS A 1 122 ? -9.963 17.296 3.796 1.00 92.00 122 LYS A C 1
ATOM 960 O O . LYS A 1 122 ? -10.222 18.495 3.721 1.00 92.00 122 LYS A O 1
ATOM 965 N N . GLU A 1 123 ? -10.648 16.365 3.143 1.00 89.88 123 GLU A N 1
ATOM 966 C CA . GLU A 1 123 ? -11.809 16.626 2.292 1.00 89.88 123 GLU A CA 1
ATOM 967 C C . GLU A 1 123 ? -13.073 16.158 3.025 1.00 89.88 123 GLU A C 1
ATOM 969 O O . GLU A 1 123 ? -13.502 15.007 2.945 1.00 89.88 123 GLU A O 1
ATOM 974 N N . GLY A 1 124 ? -13.644 17.063 3.826 1.00 86.12 124 GLY A N 1
ATOM 975 C CA . GLY A 1 124 ? -14.804 16.762 4.665 1.00 86.12 124 GLY A CA 1
ATOM 976 C C . GLY A 1 124 ? -14.469 15.767 5.779 1.00 86.12 124 GLY A C 1
ATOM 977 O O . GLY A 1 124 ? -13.726 16.103 6.705 1.00 86.12 124 GLY A O 1
ATOM 978 N N . ASP A 1 125 ? -15.047 14.568 5.693 1.00 85.88 125 ASP A N 1
ATOM 979 C CA . ASP A 1 125 ? -14.831 13.475 6.653 1.00 85.88 125 ASP A CA 1
ATOM 980 C C . ASP A 1 125 ? -13.726 12.498 6.214 1.00 85.88 125 ASP A C 1
ATOM 982 O O . ASP A 1 125 ? -13.293 11.672 7.010 1.00 85.88 125 ASP A O 1
ATOM 986 N N . LYS A 1 126 ? -13.232 12.623 4.973 1.00 88.44 126 LYS A N 1
ATOM 987 C CA . LYS A 1 126 ? -12.186 11.764 4.407 1.00 88.44 126 LYS A CA 1
ATOM 988 C C . LYS A 1 126 ? -10.838 12.481 4.312 1.00 88.44 126 LYS A C 1
ATOM 990 O O . LYS A 1 126 ? -10.754 13.707 4.185 1.00 88.44 126 LYS A O 1
ATOM 995 N N . LEU A 1 127 ? -9.763 11.710 4.363 1.00 92.12 127 LEU A N 1
ATOM 996 C CA . LEU A 1 127 ? -8.384 12.121 4.151 1.00 92.12 127 LEU A CA 1
ATOM 997 C C . LEU A 1 127 ? -7.991 11.821 2.703 1.00 92.12 127 LEU A C 1
ATOM 999 O O . LEU A 1 127 ? -7.944 10.671 2.274 1.00 92.12 127 LEU A O 1
ATOM 1003 N N . LYS A 1 128 ? -7.683 12.873 1.944 1.00 94.06 128 LYS A N 1
ATOM 1004 C CA . LYS A 1 128 ? -7.177 12.779 0.576 1.00 94.06 128 LYS A CA 1
ATOM 1005 C C . LYS A 1 128 ? -5.661 12.863 0.585 1.00 94.06 128 LYS A C 1
ATOM 1007 O O . LYS A 1 128 ? -5.102 13.917 0.873 1.00 94.06 128 LYS A O 1
ATOM 1012 N N . ILE A 1 129 ? -4.996 11.777 0.236 1.00 94.25 129 ILE A N 1
ATOM 1013 C CA . ILE A 1 129 ? -3.541 11.654 0.192 1.00 94.25 129 ILE A CA 1
ATOM 1014 C C . ILE A 1 129 ? -3.125 11.596 -1.275 1.00 94.25 129 ILE A C 1
ATOM 1016 O O . ILE A 1 129 ? -3.617 10.782 -2.048 1.00 94.25 129 ILE A O 1
ATOM 1020 N N . THR A 1 130 ? -2.230 12.491 -1.667 1.00 94.88 130 THR A N 1
ATOM 1021 C CA . THR A 1 130 ? -1.780 12.691 -3.043 1.00 94.88 130 THR A CA 1
ATOM 1022 C C . THR A 1 130 ? -0.299 12.348 -3.116 1.00 94.88 130 THR A C 1
ATOM 1024 O O . THR A 1 130 ? 0.530 13.052 -2.548 1.00 94.88 130 THR A O 1
ATOM 1027 N N . VAL A 1 131 ? 0.047 11.254 -3.788 1.00 93.81 131 VAL A N 1
ATOM 1028 C CA . VAL A 1 131 ? 1.427 10.773 -3.933 1.00 93.81 131 VAL A CA 1
ATOM 1029 C C . VAL A 1 131 ? 1.931 11.097 -5.338 1.00 93.81 131 VAL A C 1
ATOM 1031 O O . VAL A 1 131 ? 1.342 10.678 -6.333 1.00 93.81 131 VAL A O 1
ATOM 1034 N N . HIS A 1 132 ? 3.042 11.825 -5.434 1.00 92.88 132 HIS A N 1
ATOM 1035 C CA . HIS A 1 132 ? 3.638 12.229 -6.707 1.00 92.88 132 HIS A CA 1
ATOM 1036 C C . HIS A 1 132 ? 4.588 11.156 -7.249 1.00 92.88 132 HIS A C 1
ATOM 1038 O O . HIS A 1 132 ? 5.645 10.881 -6.678 1.00 92.88 132 HIS A O 1
ATOM 1044 N N . VAL A 1 133 ? 4.236 10.592 -8.403 1.00 91.62 133 VAL A N 1
ATOM 1045 C CA . VAL A 1 133 ? 4.908 9.470 -9.078 1.00 91.62 133 VAL A CA 1
ATOM 1046 C C . VAL A 1 133 ? 5.065 9.717 -10.594 1.00 91.62 133 VAL A C 1
ATOM 1048 O O . VAL A 1 133 ? 4.645 8.897 -11.412 1.00 91.62 133 VAL A O 1
ATOM 1051 N N . PRO A 1 134 ? 5.718 10.816 -11.024 1.00 89.56 134 PRO A N 1
ATOM 1052 C CA . PRO A 1 134 ? 5.783 11.214 -12.438 1.00 89.56 134 PRO A CA 1
ATOM 1053 C C . PRO A 1 134 ? 6.511 10.220 -13.354 1.00 89.56 134 PRO A C 1
ATOM 1055 O O . PRO A 1 134 ? 6.304 10.220 -14.566 1.00 89.56 134 PRO A O 1
ATOM 1058 N N . LYS A 1 135 ? 7.384 9.365 -12.807 1.00 86.19 135 LYS A N 1
ATOM 1059 C CA . LYS A 1 135 ? 8.122 8.361 -13.593 1.00 86.19 135 LYS A CA 1
ATOM 1060 C C . LYS A 1 135 ? 7.312 7.086 -13.848 1.00 86.19 135 LYS A C 1
ATOM 1062 O O . LYS A 1 135 ? 7.728 6.258 -14.661 1.00 86.19 135 LYS A O 1
ATOM 1067 N N . LEU A 1 136 ? 6.175 6.909 -13.171 1.00 83.88 136 LEU A N 1
ATOM 1068 C CA . LEU A 1 136 ? 5.376 5.698 -13.282 1.00 83.88 136 LEU A CA 1
ATOM 1069 C C . LEU A 1 136 ? 4.461 5.764 -14.511 1.00 83.88 136 LEU A C 1
ATOM 1071 O O . LEU A 1 136 ? 3.640 6.662 -14.659 1.00 83.88 136 LEU A O 1
ATOM 1075 N N . ARG A 1 137 ? 4.595 4.779 -15.402 1.00 87.50 137 ARG A N 1
ATOM 1076 C CA . ARG A 1 137 ? 3.711 4.608 -16.570 1.00 87.50 137 ARG A CA 1
ATOM 1077 C C . ARG A 1 137 ? 2.659 3.539 -16.300 1.00 87.50 137 ARG A C 1
ATOM 1079 O O . ARG A 1 137 ? 2.908 2.639 -15.504 1.00 87.50 137 ARG A O 1
ATOM 1086 N N . SER A 1 138 ? 1.562 3.561 -17.063 1.00 84.50 138 SER A N 1
ATOM 1087 C CA . SER A 1 138 ? 0.474 2.566 -16.987 1.00 84.50 138 SER A CA 1
ATOM 1088 C C . SER A 1 138 ? 0.959 1.108 -17.031 1.00 84.50 138 SER A C 1
ATOM 1090 O O . SER A 1 138 ? 0.433 0.268 -16.312 1.00 84.50 138 SER A O 1
ATOM 1092 N N . THR A 1 139 ? 2.029 0.815 -17.774 1.00 88.00 139 THR A N 1
ATOM 1093 C CA . THR A 1 139 ? 2.624 -0.530 -17.865 1.00 88.00 139 THR A CA 1
ATOM 1094 C C . THR A 1 139 ? 3.194 -1.064 -16.548 1.00 88.00 139 THR A C 1
ATOM 1096 O O . THR A 1 139 ? 3.377 -2.268 -16.419 1.00 88.00 139 THR A O 1
ATOM 1099 N N . HIS A 1 140 ? 3.512 -0.190 -15.591 1.00 86.19 140 HIS A N 1
ATOM 1100 C CA . HIS A 1 140 ? 4.122 -0.559 -14.310 1.00 86.19 140 HIS A CA 1
ATOM 1101 C C . HIS A 1 140 ? 3.094 -0.672 -13.179 1.00 86.19 140 HIS A C 1
ATOM 1103 O O . HIS A 1 140 ? 3.391 -1.295 -12.167 1.00 86.19 140 HIS A O 1
ATOM 1109 N N . ILE A 1 141 ? 1.890 -0.114 -13.356 1.00 86.38 141 ILE A N 1
ATOM 1110 C CA . ILE A 1 141 ? 0.818 -0.131 -12.348 1.00 86.38 141 ILE A CA 1
ATOM 1111 C C . ILE A 1 141 ? 0.407 -1.559 -11.958 1.00 86.38 141 ILE A C 1
ATOM 1113 O O . ILE A 1 141 ? 0.270 -1.799 -10.766 1.00 86.38 141 ILE A O 1
ATOM 1117 N N . PRO A 1 142 ? 0.285 -2.538 -12.882 1.00 89.25 142 PRO A N 1
ATOM 1118 C CA . PRO A 1 142 ? -0.060 -3.911 -12.503 1.00 89.25 142 PRO A CA 1
ATOM 1119 C C . PRO A 1 142 ? 0.973 -4.591 -11.595 1.00 89.25 142 PRO A C 1
ATOM 1121 O O . PRO A 1 142 ? 0.638 -5.540 -10.897 1.00 89.25 142 PRO A O 1
ATOM 1124 N N . ASN A 1 143 ? 2.224 -4.124 -11.626 1.00 89.06 143 ASN A N 1
ATOM 1125 C CA . ASN A 1 143 ? 3.297 -4.625 -10.770 1.00 89.06 143 ASN A CA 1
ATOM 1126 C C . ASN A 1 143 ? 3.464 -3.785 -9.497 1.00 89.06 143 ASN A C 1
ATOM 1128 O O . ASN A 1 143 ? 4.288 -4.133 -8.653 1.00 89.06 143 ASN A O 1
ATOM 1132 N N . ALA A 1 144 ? 2.746 -2.666 -9.383 1.00 91.69 144 ALA A N 1
ATOM 1133 C CA . ALA A 1 144 ? 2.766 -1.832 -8.200 1.00 91.69 144 ALA A CA 1
ATOM 1134 C C . ALA A 1 144 ? 1.821 -2.412 -7.143 1.00 91.69 144 ALA A C 1
ATOM 1136 O O . ALA A 1 144 ? 0.738 -2.904 -7.455 1.00 91.69 144 ALA A O 1
ATOM 1137 N N . THR A 1 145 ? 2.236 -2.327 -5.887 1.00 93.38 145 THR A N 1
ATOM 1138 C CA . THR A 1 145 ? 1.447 -2.751 -4.729 1.00 93.38 145 THR A CA 1
ATOM 1139 C C . THR A 1 145 ? 1.195 -1.545 -3.844 1.00 93.38 145 THR A C 1
ATOM 1141 O O . THR A 1 145 ? 2.096 -0.732 -3.638 1.00 93.38 145 THR A O 1
ATOM 1144 N N . LEU A 1 146 ? -0.045 -1.408 -3.385 1.00 93.88 146 LEU A N 1
ATOM 1145 C CA . LEU A 1 146 ? -0.474 -0.376 -2.455 1.00 93.88 146 LEU A CA 1
ATOM 1146 C C . LEU A 1 146 ? -1.204 -1.075 -1.314 1.00 93.88 146 LEU A C 1
ATOM 1148 O O . LEU A 1 146 ? -2.289 -1.613 -1.530 1.00 93.88 146 LEU A O 1
ATOM 1152 N N . ASP A 1 147 ? -0.615 -1.024 -0.128 1.00 94.25 147 ASP A N 1
ATOM 1153 C CA . ASP A 1 147 ? -1.208 -1.540 1.096 1.00 94.25 147 ASP A CA 1
ATOM 1154 C C . ASP A 1 147 ? -1.533 -0.368 2.025 1.00 94.25 147 ASP A C 1
ATOM 1156 O O . ASP A 1 147 ? -0.700 0.511 2.283 1.00 94.25 147 ASP A O 1
ATOM 1160 N N . LEU A 1 148 ? -2.772 -0.354 2.513 1.00 93.56 148 LEU A N 1
ATOM 1161 C CA . LEU A 1 148 ? -3.281 0.651 3.433 1.00 93.56 148 LEU A CA 1
ATOM 1162 C C . LEU A 1 148 ? -3.681 -0.024 4.744 1.00 93.56 148 LEU A C 1
ATOM 1164 O O . LEU A 1 148 ? -4.534 -0.908 4.766 1.00 93.56 148 LEU A O 1
ATOM 1168 N N . GLU A 1 149 ? -3.081 0.422 5.838 1.00 92.31 149 GLU A N 1
ATOM 1169 C CA . GLU A 1 149 ? -3.460 0.066 7.202 1.00 92.31 149 GLU A CA 1
ATOM 1170 C C . GLU A 1 149 ? -3.973 1.322 7.921 1.00 92.31 149 GLU A C 1
ATOM 1172 O O . GLU A 1 149 ? -3.684 2.447 7.513 1.00 92.31 149 GLU A O 1
ATOM 1177 N N . SER A 1 150 ? -4.658 1.163 9.058 1.00 91.56 150 SER A N 1
ATOM 1178 C CA . SER A 1 150 ? -5.222 2.293 9.820 1.00 91.56 150 SER A CA 1
ATOM 1179 C C . SER A 1 150 ? -4.191 3.368 10.193 1.00 91.56 150 SER A C 1
ATOM 1181 O O . SER A 1 150 ? -4.546 4.528 10.397 1.00 91.56 150 SER A O 1
ATOM 1183 N N . ARG A 1 151 ? -2.911 2.985 10.303 1.00 92.69 151 ARG A N 1
ATOM 1184 C CA . ARG A 1 151 ? -1.787 3.875 10.634 1.00 92.69 151 ARG A CA 1
ATOM 1185 C C . ARG A 1 151 ? -0.558 3.676 9.746 1.00 92.69 151 ARG A C 1
ATOM 1187 O O . ARG A 1 151 ? 0.519 4.123 10.128 1.00 92.69 151 ARG A O 1
ATOM 1194 N N . ARG A 1 152 ? -0.677 3.022 8.589 1.00 92.69 152 ARG A N 1
ATOM 1195 C CA . ARG A 1 152 ? 0.476 2.777 7.713 1.00 92.69 152 ARG A CA 1
ATOM 1196 C C . ARG A 1 152 ? 0.091 2.814 6.244 1.00 92.69 152 ARG A C 1
ATOM 1198 O O . ARG A 1 152 ? -0.951 2.297 5.861 1.00 92.69 152 ARG A O 1
ATOM 1205 N N . ILE A 1 153 ? 0.947 3.421 5.431 1.00 92.81 153 ILE A N 1
ATOM 1206 C CA . ILE A 1 153 ? 0.787 3.493 3.979 1.00 92.81 153 ILE A CA 1
ATOM 1207 C C . ILE A 1 153 ? 2.041 2.900 3.355 1.00 92.81 153 ILE A C 1
ATOM 1209 O O . ILE A 1 153 ? 3.134 3.440 3.542 1.00 92.81 153 ILE A O 1
ATOM 1213 N N . ILE A 1 154 ? 1.881 1.809 2.612 1.00 93.81 154 ILE A N 1
ATOM 1214 C CA . ILE A 1 154 ? 2.978 1.116 1.941 1.00 93.81 154 ILE A CA 1
ATOM 1215 C C . ILE A 1 154 ? 2.701 1.135 0.444 1.00 93.81 154 ILE A C 1
ATOM 1217 O O . ILE A 1 154 ? 1.664 0.672 -0.019 1.00 93.81 154 ILE A O 1
ATOM 1221 N N . LEU A 1 155 ? 3.637 1.673 -0.325 1.00 92.81 155 LEU A N 1
ATOM 1222 C CA . LEU A 1 155 ? 3.597 1.669 -1.778 1.00 92.81 155 LEU A CA 1
ATOM 1223 C C . LEU A 1 155 ? 4.927 1.133 -2.296 1.00 92.81 155 LEU A C 1
ATOM 1225 O O . LEU A 1 155 ? 5.970 1.767 -2.117 1.00 92.81 155 LEU A O 1
ATOM 1229 N N . ASP A 1 156 ? 4.883 0.008 -3.003 1.00 92.50 156 ASP A N 1
ATOM 1230 C CA . ASP A 1 156 ? 6.012 -0.474 -3.795 1.00 92.50 156 ASP A CA 1
ATOM 1231 C C . ASP A 1 156 ? 5.656 -0.421 -5.276 1.00 92.50 156 ASP A C 1
ATOM 1233 O O . ASP A 1 156 ? 4.846 -1.203 -5.770 1.00 92.50 156 ASP A O 1
ATOM 1237 N N . ALA A 1 157 ? 6.275 0.514 -5.993 1.00 88.69 157 ALA A N 1
ATOM 1238 C CA . ALA A 1 157 ? 6.112 0.690 -7.428 1.00 88.69 157 ALA A CA 1
ATOM 1239 C C . ALA A 1 157 ? 7.475 0.514 -8.112 1.00 88.69 157 ALA A C 1
ATOM 1241 O O . ALA A 1 157 ? 8.139 1.470 -8.539 1.00 88.69 157 ALA A O 1
ATOM 1242 N N . ALA A 1 158 ? 7.912 -0.744 -8.191 1.00 82.50 158 ALA A N 1
ATOM 1243 C CA . ALA A 1 158 ? 9.164 -1.121 -8.830 1.00 82.50 158 ALA A CA 1
ATOM 1244 C C . ALA A 1 158 ? 9.154 -0.783 -10.340 1.00 82.50 158 ALA A C 1
ATOM 1246 O O . ALA A 1 158 ? 8.147 -1.008 -11.016 1.00 82.50 158 ALA A O 1
ATOM 1247 N N . PRO A 1 159 ? 10.266 -0.277 -10.913 1.00 83.81 159 PRO A N 1
ATOM 1248 C CA . PRO A 1 159 ? 11.598 -0.093 -10.317 1.00 83.81 159 PRO A CA 1
ATOM 1249 C C . PRO A 1 159 ? 11.855 1.290 -9.683 1.00 83.81 159 PRO A C 1
ATOM 1251 O O . PRO A 1 159 ? 12.966 1.540 -9.221 1.00 83.81 159 PRO A O 1
ATOM 1254 N N . PHE A 1 160 ? 10.881 2.205 -9.687 1.00 86.69 160 PHE A N 1
ATOM 1255 C CA . PHE A 1 160 ? 11.150 3.633 -9.468 1.00 86.69 160 PHE A CA 1
ATOM 1256 C C . PHE A 1 160 ? 10.924 4.104 -8.035 1.00 86.69 160 PHE A C 1
ATOM 1258 O O . PHE A 1 160 ? 11.760 4.844 -7.516 1.00 86.69 160 PHE A O 1
ATOM 1265 N N . TYR A 1 161 ? 9.818 3.698 -7.408 1.00 90.50 161 TYR A N 1
ATOM 1266 C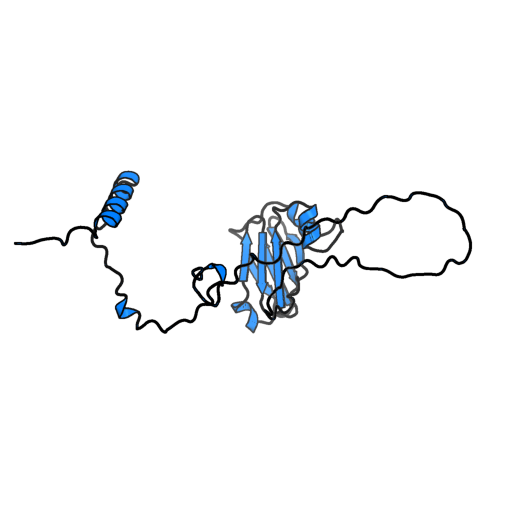 CA . TYR A 1 161 ? 9.366 4.286 -6.150 1.00 90.50 161 TYR A CA 1
ATOM 1267 C C . TYR A 1 161 ? 9.148 3.241 -5.063 1.00 90.50 161 TYR A C 1
ATOM 1269 O O . TYR A 1 161 ? 8.630 2.156 -5.322 1.00 90.50 161 TYR A O 1
ATOM 1277 N N . SER A 1 162 ? 9.510 3.607 -3.837 1.00 91.44 162 SER A N 1
ATOM 1278 C CA . SER A 1 162 ? 9.105 2.907 -2.619 1.00 91.44 162 SER A CA 1
ATOM 1279 C C . SER A 1 162 ? 8.766 3.930 -1.546 1.00 91.44 162 SER A C 1
ATOM 1281 O O . SER A 1 162 ? 9.593 4.794 -1.242 1.00 91.44 162 SER A O 1
ATOM 1283 N N . LEU A 1 163 ? 7.576 3.825 -0.971 1.00 90.06 163 LEU A N 1
ATOM 1284 C CA . LEU A 1 163 ? 7.109 4.655 0.129 1.00 90.06 163 LEU A CA 1
ATOM 1285 C C . LEU A 1 163 ? 6.618 3.741 1.247 1.00 90.06 163 LEU A C 1
ATOM 1287 O O . LEU A 1 163 ? 5.815 2.849 1.006 1.00 90.06 163 LEU A O 1
ATOM 1291 N N . ASP A 1 164 ? 7.096 3.984 2.458 1.00 91.44 164 ASP A N 1
ATOM 1292 C CA . ASP A 1 164 ? 6.605 3.337 3.670 1.00 91.44 164 ASP A CA 1
ATOM 1293 C C . ASP A 1 164 ? 6.458 4.428 4.728 1.00 91.44 164 ASP A C 1
ATOM 1295 O O . ASP A 1 164 ? 7.448 5.008 5.186 1.00 91.44 164 ASP A O 1
ATOM 1299 N N . VAL A 1 165 ? 5.212 4.783 5.026 1.00 89.88 165 VAL A N 1
ATOM 1300 C CA . VAL A 1 165 ? 4.868 5.801 6.016 1.00 89.88 165 VAL A CA 1
ATOM 1301 C C . VAL A 1 165 ? 4.154 5.105 7.154 1.00 89.88 165 VAL A C 1
ATOM 1303 O O . VAL A 1 165 ? 2.975 4.780 7.046 1.00 89.88 165 VAL A O 1
ATOM 1306 N N . ASP A 1 166 ? 4.873 4.906 8.251 1.00 91.19 166 ASP A N 1
ATOM 1307 C CA . ASP A 1 166 ? 4.336 4.347 9.484 1.00 91.19 166 ASP A CA 1
ATOM 1308 C C . ASP A 1 166 ? 4.020 5.473 10.484 1.00 91.19 166 ASP A C 1
ATOM 1310 O O . ASP A 1 166 ? 4.912 6.122 11.039 1.00 91.19 166 ASP A O 1
ATOM 1314 N N . LEU A 1 167 ? 2.726 5.719 10.698 1.00 89.56 167 LEU A N 1
ATOM 1315 C CA . LEU A 1 167 ? 2.195 6.731 11.616 1.00 89.56 167 LEU A CA 1
ATOM 1316 C C . LEU A 1 167 ? 2.169 6.237 13.073 1.00 89.56 167 LEU A C 1
ATOM 1318 O O . LEU A 1 167 ? 1.916 7.032 13.983 1.00 89.56 167 LEU A O 1
ATOM 1322 N N . SER A 1 168 ? 2.430 4.948 13.322 1.00 88.06 168 SER A N 1
ATOM 1323 C CA . SER A 1 168 ? 2.533 4.389 14.676 1.00 88.06 168 SER A CA 1
ATOM 1324 C C . SER A 1 168 ? 3.846 4.767 15.372 1.00 88.06 168 SER A C 1
ATOM 1326 O O . SER A 1 168 ? 3.915 4.785 16.605 1.00 88.06 168 SER A O 1
ATOM 1328 N N . LEU A 1 169 ? 4.870 5.131 14.593 1.00 87.56 169 LEU A N 1
ATOM 1329 C CA . LEU A 1 169 ? 6.188 5.517 15.087 1.00 87.56 169 LEU A CA 1
ATOM 1330 C C . LEU A 1 169 ? 6.163 6.842 15.853 1.00 87.56 169 LEU A C 1
ATOM 1332 O O . LEU A 1 169 ? 5.273 7.680 15.697 1.00 87.56 169 LEU A O 1
ATOM 1336 N N . SER A 1 170 ? 7.182 7.067 16.684 1.00 86.94 170 SER A N 1
ATOM 1337 C CA . SER A 1 170 ? 7.365 8.353 17.368 1.00 86.94 170 SER A CA 1
ATOM 1338 C C . SER A 1 17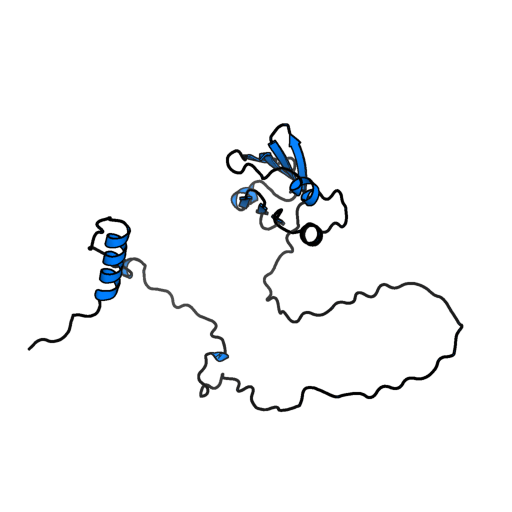0 ? 7.658 9.485 16.377 1.00 86.94 170 SER A C 1
ATOM 1340 O O . SER A 1 170 ? 8.208 9.258 15.301 1.00 86.94 170 SER A O 1
ATOM 1342 N N . ASP A 1 171 ? 7.344 10.725 16.753 1.00 85.19 171 ASP A N 1
ATOM 1343 C CA . ASP A 1 171 ? 7.546 11.896 15.885 1.00 85.19 171 ASP A CA 1
ATOM 1344 C C . ASP A 1 171 ? 9.012 12.023 15.434 1.00 85.19 171 ASP A C 1
ATOM 1346 O O . ASP A 1 171 ? 9.286 12.268 14.261 1.00 85.19 171 ASP A O 1
ATOM 1350 N N . ALA A 1 172 ? 9.961 11.744 16.336 1.00 83.69 172 ALA A N 1
ATOM 1351 C CA . ALA A 1 172 ? 11.392 11.748 16.034 1.00 83.69 172 ALA A CA 1
ATOM 1352 C C . ALA A 1 172 ? 11.796 10.679 14.999 1.00 83.69 172 ALA A C 1
ATOM 1354 O O . ALA A 1 172 ? 12.657 10.930 14.155 1.00 83.69 172 ALA A O 1
ATOM 1355 N N . GLN A 1 173 ? 11.172 9.497 15.039 1.00 84.19 173 GLN A N 1
ATOM 1356 C CA . GLN A 1 173 ? 11.413 8.427 14.062 1.00 84.19 173 GLN A CA 1
ATOM 1357 C C . GLN A 1 173 ? 10.771 8.737 12.707 1.00 84.19 173 GLN A C 1
ATOM 1359 O O . GLN A 1 173 ? 11.376 8.494 11.669 1.00 84.19 173 GLN A O 1
ATOM 1364 N N . ILE A 1 174 ? 9.578 9.332 12.690 1.00 83.31 174 ILE A N 1
ATOM 1365 C CA . ILE A 1 174 ? 8.940 9.758 11.438 1.00 83.31 174 ILE A CA 1
ATOM 1366 C C . ILE A 1 174 ? 9.808 10.809 10.741 1.00 83.31 174 ILE A C 1
ATOM 1368 O O . ILE A 1 174 ? 10.014 10.735 9.529 1.00 83.31 174 ILE A O 1
ATOM 1372 N N . MET A 1 175 ? 10.383 11.749 11.495 1.00 81.50 175 MET A N 1
ATOM 1373 C CA . MET A 1 175 ? 11.299 12.761 10.959 1.00 81.50 175 MET A CA 1
ATOM 1374 C C . MET A 1 175 ? 12.589 12.163 10.387 1.00 81.50 175 MET A C 1
ATOM 1376 O O . MET A 1 175 ? 13.091 12.669 9.382 1.00 81.50 175 MET A O 1
ATOM 1380 N N . SER A 1 176 ? 13.121 11.090 10.985 1.00 80.12 176 SER A N 1
ATOM 1381 C CA . SER A 1 176 ? 14.340 10.447 10.482 1.00 80.12 176 SER A CA 1
ATOM 1382 C C . SER A 1 176 ? 14.102 9.664 9.188 1.00 80.12 176 SER A C 1
ATOM 1384 O O . SER A 1 176 ? 14.963 9.676 8.311 1.00 80.12 176 SER A O 1
ATOM 1386 N N . VAL A 1 177 ? 12.930 9.038 9.035 1.00 78.38 177 VAL A N 1
ATOM 1387 C CA . VAL A 1 177 ? 12.568 8.256 7.839 1.00 78.38 177 VAL A CA 1
ATOM 1388 C C . VAL A 1 177 ? 12.124 9.152 6.679 1.00 78.38 177 VAL A C 1
ATOM 1390 O O . VAL A 1 177 ? 12.534 8.942 5.541 1.00 78.38 177 VAL A O 1
ATOM 1393 N N . SER A 1 178 ? 11.319 10.180 6.956 1.00 70.31 178 SER A N 1
ATOM 1394 C CA . SER A 1 178 ? 10.784 11.095 5.932 1.00 70.31 178 SER A CA 1
ATOM 1395 C C . SER A 1 178 ? 11.750 12.220 5.521 1.00 70.31 178 SER A C 1
ATOM 1397 O O . SER A 1 178 ? 11.461 12.966 4.588 1.00 70.31 178 SER A O 1
ATOM 1399 N N . GLY A 1 179 ? 12.915 12.332 6.172 1.00 61.09 179 GLY A N 1
ATOM 1400 C CA . GLY A 1 179 ? 14.041 13.145 5.697 1.00 61.09 179 GLY A CA 1
ATOM 1401 C C . GLY A 1 179 ? 13.877 14.664 5.826 1.00 61.09 179 GLY A C 1
ATOM 1402 O O . GLY A 1 179 ? 14.548 15.403 5.107 1.00 61.09 179 GLY A O 1
ATOM 1403 N N . GLY A 1 180 ? 13.015 15.152 6.724 1.00 59.12 180 GLY A N 1
ATOM 1404 C CA . GLY A 1 180 ? 12.755 16.587 6.878 1.00 59.12 180 GLY A CA 1
ATOM 1405 C C . GLY A 1 180 ? 12.568 17.018 8.329 1.00 59.12 180 GLY A C 1
ATOM 1406 O O . GLY A 1 180 ? 11.610 16.612 8.981 1.00 59.12 180 GLY A O 1
ATOM 1407 N N . ALA A 1 181 ? 13.443 17.910 8.808 1.00 52.62 181 ALA A N 1
ATOM 1408 C CA . ALA A 1 181 ? 13.387 18.534 10.134 1.00 52.62 181 ALA A CA 1
ATOM 1409 C C . ALA A 1 181 ? 12.364 19.689 10.228 1.00 52.62 181 ALA A C 1
ATOM 1411 O O . ALA A 1 181 ? 12.590 20.666 10.938 1.00 52.62 181 ALA A O 1
ATOM 1412 N N . SER A 1 182 ? 11.262 19.613 9.475 1.00 61.16 182 SER A N 1
ATOM 1413 C CA . SER A 1 182 ? 10.243 20.664 9.439 1.00 61.16 182 SER A CA 1
ATOM 1414 C C . SER A 1 182 ? 8.978 20.221 10.167 1.00 61.16 182 SER A C 1
ATOM 1416 O O . SER A 1 182 ? 8.504 19.103 9.971 1.00 61.16 182 SER A O 1
ATOM 1418 N N . SER A 1 183 ? 8.417 21.119 10.980 1.00 62.84 183 SER A N 1
ATOM 1419 C CA . SER A 1 183 ? 7.124 20.940 11.660 1.00 62.84 183 SER A CA 1
ATOM 1420 C C . SER A 1 183 ? 5.979 20.651 10.679 1.00 62.84 183 SER A C 1
ATOM 1422 O O . SER A 1 183 ? 5.010 19.985 11.044 1.00 62.84 183 SER A O 1
ATOM 1424 N N . ASP A 1 184 ? 6.112 21.106 9.432 1.00 73.56 184 ASP A N 1
ATOM 1425 C CA . ASP A 1 184 ? 5.083 21.000 8.391 1.00 73.56 184 ASP A CA 1
ATOM 1426 C C . ASP A 1 184 ? 5.215 19.725 7.548 1.00 73.56 184 ASP A C 1
ATOM 1428 O O . ASP A 1 184 ? 4.679 19.634 6.445 1.00 73.56 184 ASP A O 1
ATOM 1432 N N . ASN A 1 185 ? 5.956 18.728 8.039 1.00 85.62 185 ASN A N 1
ATOM 1433 C CA . ASN A 1 185 ? 6.087 17.460 7.341 1.00 85.62 185 ASN A CA 1
ATOM 1434 C C . ASN A 1 185 ? 4.697 16.809 7.173 1.00 85.62 185 ASN A C 1
ATOM 1436 O O . ASN A 1 185 ? 3.995 16.622 8.175 1.00 85.62 185 ASN A O 1
ATOM 1440 N N . PRO A 1 186 ? 4.303 16.422 5.946 1.00 86.75 186 PRO A N 1
ATOM 1441 C CA . PRO A 1 186 ? 2.989 15.842 5.682 1.00 86.75 186 PRO A CA 1
ATOM 1442 C C . PRO A 1 186 ? 2.731 14.590 6.530 1.00 86.75 186 PRO A C 1
ATOM 1444 O O . PRO A 1 186 ? 1.611 14.391 6.984 1.00 86.75 186 PRO A O 1
ATOM 1447 N N . ALA A 1 187 ? 3.757 13.789 6.842 1.00 87.44 187 ALA A N 1
ATOM 1448 C CA . ALA A 1 187 ? 3.608 12.612 7.701 1.00 87.44 187 ALA A CA 1
ATOM 1449 C C . ALA A 1 187 ? 3.238 12.975 9.153 1.00 87.44 187 ALA A C 1
ATOM 1451 O O . ALA A 1 187 ? 2.392 12.326 9.767 1.00 87.44 187 ALA A O 1
ATOM 1452 N N . LEU A 1 188 ? 3.842 14.037 9.701 1.00 87.38 188 LEU A N 1
ATOM 1453 C CA . LEU A 1 188 ? 3.584 14.507 11.069 1.00 87.38 188 LEU A CA 1
ATOM 1454 C C . LEU A 1 188 ? 2.186 15.110 11.198 1.00 87.38 188 LEU A C 1
ATOM 1456 O O . LEU A 1 188 ? 1.495 14.891 12.192 1.00 87.38 188 LEU A O 1
ATOM 1460 N N . THR A 1 189 ? 1.765 15.882 10.200 1.00 88.62 189 THR A N 1
ATOM 1461 C CA . THR A 1 189 ? 0.450 16.520 10.209 1.00 88.62 189 THR A CA 1
ATOM 1462 C C . THR A 1 189 ? -0.664 15.500 9.942 1.00 88.62 189 THR A C 1
ATOM 1464 O O . THR A 1 189 ? -1.718 15.603 10.573 1.00 88.62 189 THR A O 1
ATOM 1467 N N . LEU A 1 190 ? -0.405 14.467 9.125 1.00 87.44 190 LEU A N 1
ATOM 1468 C CA . LEU A 1 190 ? -1.315 13.337 8.901 1.00 87.44 190 LEU A CA 1
ATOM 1469 C C . LEU A 1 190 ? -1.490 12.494 10.170 1.00 87.44 190 LEU A C 1
ATOM 1471 O O . LEU A 1 190 ? -2.614 12.170 10.533 1.00 87.44 190 LEU A O 1
ATOM 1475 N N . LYS A 1 191 ? -0.406 12.220 10.909 1.00 89.12 191 LYS A N 1
ATOM 1476 C CA . LYS A 1 191 ? -0.457 11.485 12.188 1.00 89.12 191 LYS A CA 1
ATOM 1477 C C . LYS A 1 191 ? -1.369 12.136 13.236 1.00 89.12 191 LYS A C 1
ATOM 1479 O O . LYS A 1 191 ? -1.903 11.452 14.103 1.00 89.12 191 LYS A O 1
ATOM 1484 N N . ARG A 1 192 ? -1.529 13.462 13.192 1.00 89.19 192 ARG A N 1
ATOM 1485 C CA . ARG A 1 192 ? -2.406 14.209 14.113 1.00 89.19 192 ARG A CA 1
ATOM 1486 C C . ARG A 1 192 ? -3.893 14.059 13.776 1.00 89.19 192 ARG A C 1
ATOM 1488 O O . ARG A 1 192 ? -4.724 14.513 14.560 1.00 89.19 192 ARG A O 1
ATOM 1495 N N . GLN A 1 193 ? -4.227 13.499 12.614 1.00 88.50 193 GLN A N 1
ATOM 1496 C CA . GLN A 1 193 ? -5.603 13.195 12.233 1.00 88.50 193 GLN A CA 1
ATOM 1497 C C . GLN A 1 193 ? -6.061 11.856 12.824 1.00 88.50 193 GLN A C 1
ATOM 1499 O O . GLN A 1 193 ? -5.331 11.184 13.552 1.00 88.50 193 GLN A O 1
ATOM 1504 N N . ARG A 1 194 ? -7.321 11.505 12.552 1.00 85.88 194 ARG A N 1
ATOM 1505 C CA . ARG A 1 194 ? -7.893 10.209 12.919 1.00 85.88 194 ARG A CA 1
ATOM 1506 C C . ARG A 1 194 ? -7.199 9.084 12.143 1.00 85.88 194 ARG A C 1
ATOM 1508 O O . ARG A 1 194 ? -6.592 9.330 11.105 1.00 85.88 194 ARG A O 1
ATOM 1515 N N . ASP A 1 195 ? -7.328 7.868 12.661 1.00 87.75 195 ASP A N 1
ATOM 1516 C CA . ASP A 1 195 ? -6.952 6.648 11.949 1.00 87.75 195 ASP A CA 1
ATOM 1517 C C . ASP A 1 195 ? -7.632 6.594 10.565 1.00 87.75 195 ASP A C 1
ATOM 1519 O O . ASP A 1 195 ? -8.773 7.042 10.422 1.00 87.75 195 ASP A O 1
ATOM 1523 N N . LEU A 1 196 ? -6.915 6.058 9.574 1.00 89.19 196 LEU A N 1
ATOM 1524 C CA . LEU A 1 196 ? -7.375 5.915 8.190 1.00 89.19 196 LEU A CA 1
ATOM 1525 C C . LEU A 1 196 ? -8.531 4.906 8.119 1.00 89.19 196 LEU A C 1
ATOM 1527 O O . LEU A 1 196 ? -8.438 3.818 8.701 1.00 89.19 196 LEU A O 1
ATOM 1531 N N . ASP A 1 197 ? -9.598 5.248 7.397 1.00 90.50 197 ASP A N 1
ATOM 1532 C CA . ASP A 1 197 ? -10.735 4.363 7.140 1.00 90.50 197 ASP A CA 1
ATOM 1533 C C . ASP A 1 197 ? -10.390 3.397 6.003 1.00 90.50 197 ASP A C 1
ATOM 1535 O O . ASP A 1 197 ? -10.636 3.652 4.825 1.00 90.50 197 ASP A O 1
ATOM 1539 N N . VAL A 1 198 ? -9.785 2.271 6.378 1.00 91.19 198 VAL A N 1
ATOM 1540 C CA . VAL A 1 198 ? -9.350 1.228 5.441 1.00 91.19 198 VAL A CA 1
ATOM 1541 C C . VAL A 1 198 ? -10.536 0.589 4.710 1.00 91.19 198 VAL A C 1
ATOM 1543 O O . VAL A 1 198 ? -10.396 0.201 3.552 1.00 91.19 198 VAL A O 1
ATOM 1546 N N . ASP A 1 199 ? -11.708 0.509 5.348 1.00 89.81 199 ASP A N 1
ATOM 1547 C CA . ASP A 1 199 ? -12.868 -0.200 4.801 1.00 89.81 199 ASP A CA 1
ATOM 1548 C C . ASP A 1 199 ? -13.552 0.592 3.676 1.00 89.81 199 ASP A C 1
ATOM 1550 O O . ASP A 1 199 ? -14.046 0.001 2.714 1.00 89.81 199 ASP A O 1
ATOM 1554 N N . ASN A 1 200 ? -13.558 1.928 3.760 1.00 90.69 200 ASN A N 1
ATOM 1555 C CA . ASN A 1 200 ? -14.119 2.807 2.724 1.00 90.69 200 ASN A CA 1
ATOM 1556 C C . ASN A 1 200 ? -13.054 3.511 1.869 1.00 90.69 200 ASN A C 1
ATOM 1558 O O . ASN A 1 200 ? -13.366 4.515 1.204 1.00 90.69 200 ASN A O 1
ATOM 1562 N N . ALA A 1 201 ? -11.819 3.003 1.894 1.00 92.50 201 ALA A N 1
ATOM 1563 C CA . ALA A 1 201 ? -10.710 3.580 1.160 1.00 92.50 201 ALA A CA 1
ATOM 1564 C C . ALA A 1 201 ? -10.814 3.318 -0.349 1.00 92.50 201 ALA A C 1
ATOM 1566 O O . ALA A 1 201 ? -11.110 2.212 -0.802 1.00 92.50 201 ALA A O 1
ATOM 1567 N N . THR A 1 202 ? -10.508 4.335 -1.152 1.00 93.94 202 THR A N 1
ATOM 1568 C CA . THR A 1 202 ? -10.427 4.230 -2.614 1.00 93.94 202 THR A CA 1
ATOM 1569 C C . THR A 1 202 ? -9.116 4.816 -3.109 1.00 93.94 202 THR A C 1
ATOM 1571 O O . THR A 1 202 ? -8.704 5.877 -2.643 1.00 93.94 202 THR A O 1
ATOM 1574 N N . ALA A 1 203 ? -8.477 4.161 -4.076 1.00 94.00 203 ALA A N 1
ATOM 1575 C CA . ALA A 1 203 ? -7.232 4.626 -4.673 1.00 94.00 203 ALA A CA 1
ATOM 1576 C C . ALA A 1 203 ? -7.360 4.734 -6.196 1.00 94.00 203 ALA A C 1
ATOM 1578 O O . ALA A 1 203 ? -7.813 3.800 -6.858 1.00 94.00 203 ALA A O 1
ATOM 1579 N N . GLU A 1 204 ? -6.926 5.862 -6.750 1.00 93.75 204 GLU A N 1
ATOM 1580 C CA . GLU A 1 204 ? -7.012 6.177 -8.173 1.00 93.75 204 GLU A CA 1
ATOM 1581 C C . GLU A 1 204 ? -5.648 6.603 -8.724 1.00 93.75 204 GLU A C 1
ATOM 1583 O O . GLU A 1 204 ? -4.944 7.443 -8.158 1.00 93.75 204 GLU A O 1
ATOM 1588 N N . TRP A 1 205 ? -5.273 6.027 -9.866 1.00 91.75 205 TRP A N 1
ATOM 1589 C CA . TRP A 1 205 ? -4.033 6.352 -10.567 1.00 91.75 205 TRP A CA 1
ATOM 1590 C C . TRP A 1 205 ? -4.295 7.362 -11.686 1.00 91.75 205 TRP A C 1
ATOM 1592 O O . TRP A 1 205 ? -4.836 7.021 -12.739 1.00 91.75 205 TRP A O 1
ATOM 1602 N N . HIS A 1 206 ? -3.822 8.590 -11.510 1.00 92.31 206 HIS A N 1
ATOM 1603 C CA . HIS A 1 206 ? -3.858 9.643 -12.520 1.00 92.31 206 HIS A CA 1
ATOM 1604 C C . HIS A 1 206 ? -2.565 9.607 -13.344 1.00 92.31 206 HIS A C 1
ATOM 1606 O O . HIS A 1 206 ? -1.627 10.371 -13.119 1.00 92.31 206 HIS A O 1
ATOM 1612 N N . VAL A 1 207 ? -2.495 8.697 -14.323 1.00 87.56 207 VAL A N 1
ATOM 1613 C CA . VAL A 1 207 ? -1.272 8.455 -15.123 1.00 87.56 207 VAL A CA 1
ATOM 1614 C C . VAL A 1 207 ? -0.836 9.680 -15.933 1.00 87.56 207 VAL A C 1
ATOM 1616 O O . VAL A 1 207 ? 0.359 9.906 -16.097 1.00 87.56 207 VAL A O 1
ATOM 1619 N N . GLY A 1 208 ? -1.788 10.478 -16.429 1.00 85.94 208 GLY A N 1
ATOM 1620 C CA . GLY A 1 208 ? -1.490 11.702 -17.183 1.00 85.94 208 GLY A CA 1
ATOM 1621 C C . GLY A 1 208 ? -0.862 12.809 -16.330 1.00 85.94 208 GLY A C 1
ATOM 1622 O O . GLY A 1 208 ? -0.071 13.595 -16.839 1.00 85.94 208 GLY A O 1
ATOM 1623 N N . GLU A 1 209 ? -1.176 12.835 -15.035 1.00 88.06 209 GLU A N 1
ATOM 1624 C CA . GLU A 1 209 ? -0.653 13.812 -14.072 1.00 88.06 209 GLU A CA 1
ATOM 1625 C C . GLU A 1 209 ? 0.552 13.263 -13.294 1.00 88.06 209 GLU A C 1
ATOM 1627 O O . GLU A 1 209 ? 1.304 14.020 -12.683 1.00 88.06 209 GLU A O 1
ATOM 1632 N N . GLY A 1 210 ? 0.766 11.943 -13.337 1.00 89.69 210 GLY A N 1
ATOM 1633 C CA . GLY A 1 210 ? 1.809 11.269 -12.575 1.00 89.69 210 GLY A CA 1
ATOM 1634 C C . GLY A 1 210 ? 1.507 11.255 -11.080 1.00 89.69 210 GLY A C 1
ATOM 1635 O O . GLY A 1 210 ? 2.414 11.468 -10.278 1.00 89.69 210 GLY A O 1
ATOM 1636 N N . VAL A 1 211 ? 0.242 11.054 -10.705 1.00 93.38 211 VAL A N 1
ATOM 1637 C CA . VAL A 1 211 ? -0.233 11.152 -9.319 1.00 93.38 211 VAL A CA 1
ATOM 1638 C C . VAL A 1 211 ? -1.047 9.916 -8.936 1.00 93.38 211 VAL A C 1
ATOM 1640 O O . VAL A 1 211 ? -1.830 9.404 -9.733 1.00 93.38 211 VAL A O 1
ATOM 1643 N N . LEU A 1 212 ? -0.863 9.440 -7.707 1.00 92.62 212 LEU A N 1
ATOM 1644 C CA . LEU A 1 212 ? -1.728 8.464 -7.048 1.00 92.62 212 LEU A CA 1
ATOM 1645 C C . LEU A 1 212 ? -2.542 9.192 -5.977 1.00 92.62 212 LEU A C 1
ATOM 1647 O O . LEU A 1 212 ? -1.967 9.799 -5.075 1.00 92.62 212 LEU A O 1
ATOM 1651 N N . VAL A 1 213 ? -3.865 9.134 -6.082 1.00 94.62 213 VAL A N 1
ATOM 1652 C CA . VAL A 1 213 ? -4.792 9.733 -5.119 1.00 94.62 213 VAL A CA 1
ATOM 1653 C C . VAL A 1 213 ? -5.398 8.620 -4.278 1.00 94.62 213 VAL A C 1
ATOM 1655 O O . VAL A 1 213 ? -5.944 7.667 -4.820 1.00 94.62 213 VAL A O 1
ATOM 1658 N N . ILE A 1 214 ? -5.304 8.740 -2.960 1.00 94.38 214 ILE A N 1
ATOM 1659 C CA . ILE A 1 214 ? -5.889 7.818 -1.987 1.00 94.38 214 ILE A CA 1
ATOM 1660 C C . ILE A 1 214 ? -6.894 8.618 -1.164 1.00 94.38 214 ILE A C 1
ATOM 1662 O O . ILE A 1 214 ? -6.547 9.655 -0.605 1.00 94.38 214 ILE A O 1
ATOM 1666 N N . LEU A 1 215 ? -8.136 8.158 -1.104 1.00 93.44 215 LEU A N 1
ATOM 1667 C CA . LEU A 1 215 ? -9.187 8.703 -0.251 1.00 93.44 215 LEU A CA 1
ATOM 1668 C C . LEU A 1 215 ? -9.456 7.670 0.835 1.00 93.44 215 LEU A C 1
ATOM 1670 O O . LEU A 1 215 ? -9.925 6.585 0.505 1.00 93.44 215 LEU A O 1
ATOM 1674 N N . ALA A 1 216 ? -9.139 7.994 2.084 1.00 88.12 216 ALA A N 1
ATOM 1675 C CA . ALA A 1 216 ? -9.294 7.125 3.254 1.00 88.12 216 ALA A CA 1
ATOM 1676 C C . ALA A 1 216 ? -9.827 7.906 4.463 1.00 88.12 216 ALA A C 1
ATOM 1678 O O . ALA A 1 216 ? -10.251 9.065 4.269 1.00 88.12 216 ALA A O 1
#

Radius of gyration: 31.07 Å; chains: 1; bounding box: 68×99×48 Å

Secondary structure (DSSP, 8-state):
------SSSHHHHHHHHHHHHHH--------PPP-GGGG-PPPP------GGGS-TTSTT-----S----S------------------------------------------B---EEEEEETTEEEEEEE-TT--GGGGGG-EEEEETTEEEEEETTTEEEEEETTS-HHHHHHHHT---TT-HHHHHHTSPPP-STT-EEEEETTTTEEEEE-

pLDDT: mean 74.48, std 18.96, range [32.97, 94.88]

Sequence (216 aa):
MKPASCLSNTFSELGLQRIEAQYSLLLSRQLGTPNITSKGKLLPRNVLVPLALYPSEHPLHEDTNNTKKPLVEELEPRTKLVEDISNKLKLVEEVETKSKGILKSGPVTTQKKECPKFEWVKEGDKLKITVHVPKLRSTHIPNATLDLESRRIILDAAPFYSLDVDLSLSDAQIMSVSGGASSDNPALTLKRQRDLDVDNATAEWHVGEGVLVILA